Protein AF-A0A927T9B0-F1 (afdb_monomer_lite)

pLDDT: mean 75.34, std 12.96, range [35.38, 91.19]

Structure (mmCIF, N/CA/C/O backbone):
data_AF-A0A927T9B0-F1
#
_entry.id   AF-A0A927T9B0-F1
#
loop_
_atom_site.group_PDB
_atom_site.id
_atom_site.type_symbol
_atom_site.label_atom_id
_atom_site.label_alt_id
_atom_site.label_comp_id
_atom_site.label_asym_id
_atom_site.label_entity_id
_atom_site.label_seq_id
_atom_site.pdbx_PDB_ins_code
_atom_site.Cartn_x
_atom_site.Cartn_y
_atom_site.Cartn_z
_atom_site.occupancy
_atom_site.B_iso_or_equiv
_atom_site.auth_seq_id
_atom_site.auth_comp_id
_atom_site.auth_asym_id
_atom_site.auth_atom_id
_atom_site.pdbx_PDB_model_num
ATOM 1 N N . MET A 1 1 ? -9.298 -12.516 33.912 1.00 45.03 1 MET A N 1
ATOM 2 C CA . MET A 1 1 ? -8.924 -11.116 33.581 1.00 45.03 1 MET A CA 1
ATOM 3 C C . MET A 1 1 ? -7.533 -10.981 32.953 1.00 45.03 1 MET A C 1
ATOM 5 O O . MET A 1 1 ? -7.443 -10.330 31.922 1.00 45.03 1 MET A O 1
ATOM 9 N N . GLN A 1 2 ? -6.472 -11.622 33.468 1.00 37.12 2 GLN A N 1
ATOM 10 C CA . GLN A 1 2 ? -5.112 -11.514 32.891 1.00 37.12 2 GLN A CA 1
ATOM 11 C C . GLN A 1 2 ? -4.987 -11.968 31.417 1.00 37.12 2 GLN A C 1
ATOM 13 O O . GLN A 1 2 ? -4.258 -11.346 30.651 1.00 37.12 2 GLN A O 1
ATOM 18 N N . GLN A 1 3 ? -5.741 -12.983 30.972 1.00 35.38 3 GLN A N 1
ATOM 19 C CA . GLN A 1 3 ? -5.725 -13.431 29.565 1.00 35.38 3 GLN A CA 1
ATOM 20 C C . GLN A 1 3 ? -6.371 -12.437 28.577 1.00 35.38 3 GLN A C 1
ATOM 22 O O . GLN A 1 3 ? -5.978 -12.397 27.413 1.00 35.38 3 GLN A O 1
ATOM 27 N N . SER A 1 4 ? -7.330 -11.617 29.026 1.00 39.28 4 SER A N 1
ATOM 28 C CA . SER A 1 4 ? -7.971 -10.591 28.184 1.00 39.28 4 SER A CA 1
ATOM 29 C C . SER A 1 4 ? -7.054 -9.386 27.973 1.00 39.28 4 SER A C 1
ATOM 31 O O . SER A 1 4 ? -7.022 -8.822 26.885 1.00 39.28 4 SER A O 1
ATOM 33 N N . PHE A 1 5 ? -6.276 -9.023 28.997 1.00 36.59 5 PHE A N 1
ATOM 34 C CA . PHE A 1 5 ? -5.280 -7.954 28.913 1.00 36.59 5 PHE A CA 1
ATOM 35 C C . PHE A 1 5 ? -4.105 -8.342 28.005 1.00 36.59 5 PHE A C 1
ATOM 37 O O . PHE A 1 5 ? -3.709 -7.552 27.155 1.00 36.59 5 PHE A O 1
ATOM 44 N N . LYS A 1 6 ? -3.609 -9.585 28.113 1.00 40.00 6 LYS A N 1
ATOM 45 C CA . LYS A 1 6 ? -2.525 -10.101 27.256 1.00 40.00 6 LYS A CA 1
ATOM 46 C C . LYS A 1 6 ? -2.891 -10.082 25.764 1.00 40.00 6 LYS A C 1
ATOM 48 O O . LYS A 1 6 ? -2.113 -9.587 24.958 1.00 40.00 6 LYS A O 1
ATOM 53 N N . LYS A 1 7 ? -4.109 -10.520 25.410 1.00 49.06 7 LYS A N 1
ATOM 54 C CA . LYS A 1 7 ? -4.613 -10.500 24.020 1.00 49.06 7 LYS A CA 1
ATOM 55 C C . LYS A 1 7 ? -4.844 -9.087 23.464 1.00 49.06 7 LYS A C 1
ATOM 57 O O . LYS A 1 7 ? -4.724 -8.889 22.258 1.00 49.06 7 LYS A O 1
ATOM 62 N N . GLY A 1 8 ? -5.195 -8.116 24.313 1.00 49.88 8 GLY A N 1
ATOM 63 C CA . GLY A 1 8 ? -5.310 -6.707 23.917 1.00 49.88 8 GLY A CA 1
ATOM 64 C C . GLY A 1 8 ? -3.948 -6.083 23.604 1.00 49.88 8 GLY A C 1
ATOM 65 O O . GLY A 1 8 ? -3.796 -5.438 22.570 1.00 49.88 8 GLY A O 1
ATOM 66 N N . PHE A 1 9 ? -2.952 -6.371 24.448 1.00 48.16 9 PHE A N 1
ATOM 67 C CA . PHE A 1 9 ? -1.578 -5.878 24.315 1.00 48.16 9 PHE A CA 1
ATOM 68 C C . PHE A 1 9 ? -0.851 -6.456 23.086 1.00 48.16 9 PHE A C 1
ATOM 70 O O . PHE A 1 9 ? -0.168 -5.722 22.380 1.00 48.16 9 PHE A O 1
ATOM 77 N N . GLU A 1 10 ? -1.042 -7.747 22.786 1.00 57.25 10 GLU A N 1
ATOM 78 C CA . GLU A 1 10 ? -0.482 -8.403 21.587 1.00 57.25 10 GLU A CA 1
ATOM 79 C C . GLU A 1 10 ? -1.098 -7.884 20.276 1.00 57.25 10 GLU A C 1
ATOM 81 O O . GLU A 1 10 ? -0.408 -7.765 19.265 1.00 57.25 10 GLU A O 1
ATOM 86 N N . LYS A 1 11 ? -2.393 -7.539 20.273 1.00 58.47 11 LYS A N 1
ATOM 87 C CA . LYS A 1 11 ? -3.039 -6.936 19.094 1.00 58.47 11 LYS A CA 1
ATOM 88 C C . LYS A 1 11 ? -2.604 -5.484 18.870 1.00 58.47 11 LYS A C 1
ATOM 90 O O . LYS A 1 11 ? -2.444 -5.078 17.722 1.00 58.47 11 LYS A O 1
ATOM 95 N N . ASP A 1 12 ? -2.405 -4.719 19.945 1.00 63.62 12 ASP A N 1
ATOM 96 C CA . ASP A 1 12 ? -1.897 -3.342 19.876 1.00 63.62 12 ASP A CA 1
ATOM 97 C C . ASP A 1 12 ? -0.452 -3.298 19.361 1.00 63.62 12 ASP A C 1
ATOM 99 O O . ASP A 1 12 ? -0.122 -2.487 18.495 1.00 63.62 12 ASP A O 1
ATOM 103 N N . SER A 1 13 ? 0.404 -4.210 19.834 1.00 66.81 13 SER A N 1
ATOM 104 C CA . SER A 1 13 ? 1.806 -4.265 19.413 1.00 66.81 13 SER A CA 1
ATOM 105 C C . SER A 1 13 ? 1.972 -4.665 17.943 1.00 66.81 13 SER A C 1
ATOM 107 O O . SER A 1 13 ? 2.859 -4.141 17.270 1.00 66.81 13 SER A O 1
ATOM 109 N N . MET A 1 14 ? 1.102 -5.531 17.41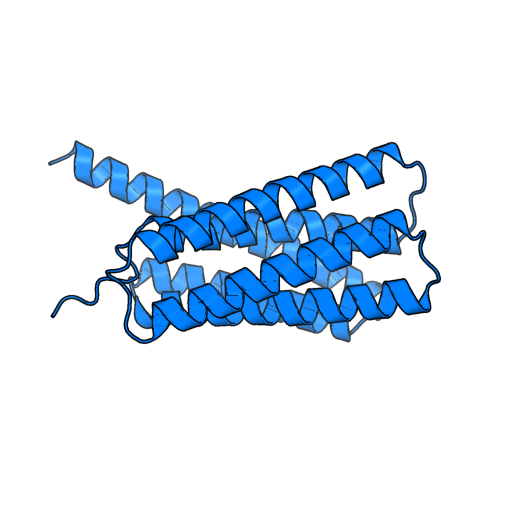3 1.00 71.50 14 MET A N 1
ATOM 110 C CA . MET A 1 14 ? 1.146 -5.963 16.012 1.00 71.50 14 MET A CA 1
ATOM 111 C C . MET A 1 14 ? 0.727 -4.856 15.032 1.00 71.50 14 MET A C 1
ATOM 113 O O . MET A 1 14 ? 1.339 -4.721 13.969 1.00 71.50 14 MET A O 1
ATOM 117 N N . LEU A 1 15 ? -0.268 -4.033 15.395 1.00 75.56 15 LEU A N 1
ATOM 118 C CA . LEU A 1 15 ? -0.669 -2.873 14.593 1.00 75.56 15 LEU A CA 1
ATOM 119 C C . LEU A 1 15 ? 0.463 -1.843 14.517 1.00 75.56 15 LEU A C 1
ATOM 121 O O . LEU A 1 15 ? 0.851 -1.428 13.426 1.00 75.56 15 LEU A O 1
ATOM 125 N N . ILE A 1 16 ? 1.021 -1.480 15.674 1.00 79.50 16 ILE A N 1
ATOM 126 C CA . ILE A 1 16 ? 2.111 -0.504 15.772 1.00 79.50 16 ILE A CA 1
ATOM 127 C C . ILE A 1 16 ? 3.351 -1.017 15.032 1.00 79.50 16 ILE A C 1
ATOM 129 O O . ILE A 1 16 ? 3.943 -0.285 14.243 1.00 79.50 16 ILE A O 1
ATOM 133 N N . GLY A 1 17 ? 3.714 -2.289 15.222 1.00 82.50 17 GLY A N 1
ATOM 134 C CA . GLY A 1 17 ? 4.836 -2.909 14.517 1.00 82.50 17 GLY A CA 1
ATOM 135 C C . GLY A 1 17 ? 4.659 -2.889 12.997 1.00 82.50 17 GLY A C 1
ATOM 136 O O . GLY A 1 17 ? 5.587 -2.520 12.278 1.00 82.50 17 GLY A O 1
ATOM 137 N N . SER A 1 18 ? 3.458 -3.206 12.504 1.00 83.75 18 SER A N 1
ATOM 138 C CA . SER A 1 18 ? 3.154 -3.182 11.066 1.00 83.75 18 SER A CA 1
ATOM 139 C C . SER A 1 18 ? 3.184 -1.762 10.497 1.00 83.75 18 SER A C 1
ATOM 141 O O . SER A 1 18 ? 3.749 -1.540 9.429 1.00 83.75 18 SER A O 1
ATOM 143 N N . ALA A 1 19 ? 2.635 -0.783 11.218 1.00 83.56 19 ALA A N 1
ATOM 144 C CA . ALA A 1 19 ? 2.629 0.610 10.785 1.00 83.56 19 ALA A CA 1
ATOM 145 C C . ALA A 1 19 ? 4.038 1.225 10.764 1.00 83.56 19 ALA A C 1
ATOM 147 O O . ALA A 1 19 ? 4.379 1.946 9.824 1.00 83.56 19 ALA A O 1
ATOM 148 N N . LEU A 1 20 ? 4.890 0.891 11.738 1.00 85.75 20 LEU A N 1
ATOM 149 C CA . LEU A 1 20 ? 6.300 1.291 11.742 1.00 85.75 20 LEU A CA 1
ATOM 150 C C . LEU A 1 20 ? 7.077 0.636 10.594 1.00 85.75 20 LEU A C 1
ATOM 152 O O . LEU A 1 20 ? 7.777 1.336 9.863 1.00 85.75 20 LEU A O 1
ATOM 156 N N . ALA A 1 21 ? 6.917 -0.675 10.387 1.00 86.50 21 ALA A N 1
ATOM 157 C CA . ALA A 1 21 ? 7.563 -1.386 9.283 1.00 86.50 21 ALA A CA 1
ATOM 158 C C . ALA A 1 21 ? 7.152 -0.813 7.916 1.00 86.50 21 ALA A C 1
ATOM 160 O O . ALA A 1 21 ? 8.008 -0.553 7.072 1.00 86.50 21 ALA A O 1
ATOM 161 N N . GLY A 1 22 ? 5.856 -0.541 7.725 1.00 86.06 22 GLY A N 1
ATOM 162 C CA . GLY A 1 22 ? 5.355 0.126 6.525 1.00 86.06 22 GLY A CA 1
ATOM 163 C C . GLY A 1 22 ? 5.932 1.528 6.353 1.00 86.06 22 GLY A C 1
ATOM 164 O O . GLY A 1 22 ? 6.375 1.866 5.262 1.00 86.06 22 GLY A O 1
ATOM 165 N N . SER A 1 23 ? 6.009 2.319 7.428 1.00 86.69 23 SER A N 1
ATOM 166 C CA . SER A 1 23 ? 6.579 3.674 7.377 1.00 86.69 23 SER A CA 1
ATOM 167 C C . SER A 1 23 ? 8.034 3.653 6.912 1.00 86.69 23 SER A C 1
ATOM 169 O O . SER A 1 23 ? 8.414 4.452 6.065 1.00 86.69 23 SER A O 1
ATOM 171 N N . ILE A 1 24 ? 8.840 2.713 7.415 1.00 89.38 24 ILE A N 1
ATOM 172 C CA . ILE A 1 24 ? 10.245 2.562 7.011 1.00 89.38 24 ILE A CA 1
ATOM 173 C C . ILE A 1 24 ? 10.347 2.230 5.518 1.00 89.38 24 ILE A C 1
ATOM 175 O O . ILE A 1 24 ? 11.117 2.872 4.807 1.00 89.38 24 ILE A O 1
ATOM 179 N N . LEU A 1 25 ? 9.553 1.275 5.025 1.00 88.19 25 LEU A N 1
ATOM 180 C CA . LEU A 1 25 ? 9.567 0.905 3.606 1.00 88.19 25 LEU A CA 1
ATOM 181 C C . LEU A 1 25 ? 9.111 2.058 2.702 1.00 88.19 25 LEU A C 1
ATOM 183 O O . LEU A 1 25 ? 9.732 2.295 1.668 1.00 88.19 25 LEU A O 1
ATOM 187 N N . TRP A 1 26 ? 8.096 2.828 3.106 1.00 89.81 26 TRP A N 1
ATOM 188 C CA . TRP A 1 26 ? 7.667 4.013 2.359 1.00 89.81 26 TRP A CA 1
ATOM 189 C C . TRP A 1 26 ? 8.698 5.148 2.394 1.00 89.81 26 TRP A C 1
ATOM 191 O O . TRP A 1 26 ? 8.854 5.831 1.386 1.00 89.81 26 TRP A O 1
ATOM 201 N N . ILE A 1 27 ? 9.449 5.328 3.490 1.00 90.31 27 ILE A N 1
ATOM 202 C CA . ILE A 1 27 ? 10.584 6.270 3.540 1.00 90.31 27 ILE A CA 1
ATOM 203 C C . ILE A 1 27 ? 11.671 5.837 2.556 1.00 90.31 27 ILE A C 1
ATOM 205 O O . ILE A 1 27 ? 12.157 6.662 1.787 1.00 90.31 27 ILE A O 1
ATOM 209 N N . ILE A 1 28 ? 12.035 4.552 2.551 1.00 87.6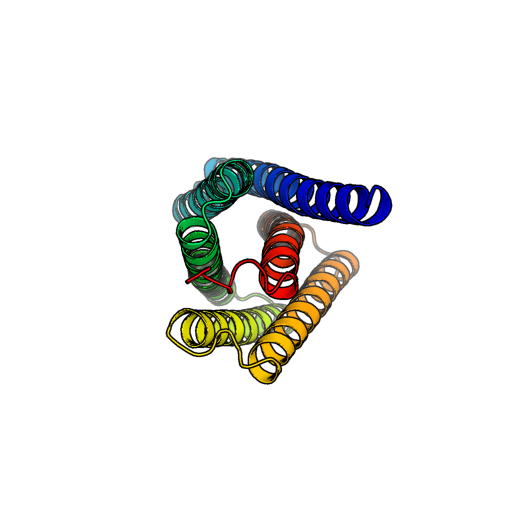9 28 ILE A N 1
ATOM 210 C CA . ILE A 1 28 ? 13.026 4.015 1.611 1.00 87.69 28 ILE A CA 1
ATOM 211 C C . ILE A 1 28 ? 12.559 4.260 0.172 1.00 87.69 28 ILE A C 1
ATOM 213 O O . ILE A 1 28 ? 13.313 4.817 -0.624 1.00 87.69 28 ILE A O 1
ATOM 217 N N . ASN A 1 29 ? 11.298 3.945 -0.140 1.00 85.25 29 ASN A N 1
ATOM 218 C CA . ASN A 1 29 ? 10.726 4.187 -1.464 1.00 85.25 29 ASN A CA 1
ATOM 219 C C . ASN A 1 29 ? 10.705 5.683 -1.830 1.00 85.25 29 ASN A C 1
ATOM 221 O O . ASN A 1 29 ? 10.954 6.059 -2.971 1.00 85.25 29 ASN A O 1
ATOM 225 N N . ALA A 1 30 ? 10.425 6.567 -0.865 1.00 85.88 30 ALA A N 1
ATOM 226 C CA . ALA A 1 30 ? 10.479 8.014 -1.070 1.00 85.88 30 ALA A CA 1
ATOM 227 C C . ALA A 1 30 ? 11.894 8.471 -1.443 1.00 85.88 30 ALA A C 1
ATOM 229 O O . ALA A 1 30 ? 12.058 9.238 -2.386 1.00 85.88 30 ALA A O 1
ATOM 230 N N . VAL A 1 31 ? 12.920 7.980 -0.745 1.00 87.62 31 VAL A N 1
ATOM 231 C CA . VAL A 1 31 ? 14.317 8.320 -1.048 1.00 87.62 31 VAL A CA 1
ATOM 232 C C . VAL A 1 31 ? 14.694 7.880 -2.463 1.00 87.62 31 VAL A C 1
ATOM 234 O O . VAL A 1 31 ? 15.295 8.671 -3.188 1.00 87.62 31 VAL A O 1
ATOM 237 N N . PHE A 1 32 ? 14.299 6.674 -2.884 1.00 83.06 32 PHE A N 1
ATOM 238 C CA . PHE A 1 32 ? 14.519 6.215 -4.260 1.00 83.06 32 PHE A CA 1
ATOM 239 C C . PHE A 1 32 ? 13.859 7.141 -5.286 1.00 83.06 32 PHE A C 1
ATOM 241 O O . PHE A 1 32 ? 14.553 7.662 -6.158 1.00 83.06 32 PHE A O 1
ATOM 248 N N . ASN A 1 33 ? 12.570 7.447 -5.120 1.00 82.62 33 ASN A N 1
ATOM 249 C CA . ASN A 1 33 ? 11.839 8.308 -6.056 1.00 82.62 33 ASN A CA 1
ATOM 250 C C . ASN A 1 33 ? 12.377 9.748 -6.086 1.00 82.62 33 ASN A C 1
ATOM 252 O O . ASN A 1 33 ? 12.388 10.387 -7.135 1.00 82.62 33 ASN A O 1
ATOM 256 N N . TYR A 1 34 ? 12.891 10.256 -4.962 1.00 85.00 34 TYR A N 1
ATOM 257 C CA . TYR A 1 34 ? 13.570 11.551 -4.923 1.00 85.00 34 TYR A CA 1
ATOM 258 C C . TYR A 1 34 ? 14.864 11.549 -5.751 1.00 85.00 34 TYR A C 1
ATOM 260 O O . TYR A 1 34 ? 15.103 12.480 -6.519 1.00 85.00 34 TYR A O 1
ATOM 268 N N . ILE A 1 35 ? 15.683 10.498 -5.626 1.00 83.94 35 ILE A N 1
ATOM 269 C CA . ILE A 1 35 ? 16.924 10.339 -6.402 1.00 83.94 35 ILE A CA 1
ATOM 270 C C . ILE A 1 35 ? 16.614 10.168 -7.894 1.00 83.94 35 ILE A C 1
ATOM 272 O O . ILE A 1 35 ? 17.305 10.748 -8.729 1.00 83.94 35 ILE A O 1
ATOM 276 N N . ALA A 1 36 ? 15.550 9.434 -8.228 1.00 77.75 36 ALA A N 1
ATOM 277 C CA . ALA A 1 36 ? 15.055 9.265 -9.593 1.00 77.75 36 ALA A CA 1
ATOM 278 C C . ALA A 1 36 ? 14.366 10.524 -10.160 1.00 77.75 36 ALA A C 1
ATOM 280 O O . ALA A 1 36 ? 13.934 10.525 -11.310 1.00 77.75 36 ALA A O 1
ATOM 281 N N . THR A 1 37 ? 14.286 11.616 -9.387 1.00 83.75 37 THR A N 1
ATOM 282 C CA . THR A 1 37 ? 13.611 12.883 -9.735 1.00 83.75 37 THR A CA 1
ATOM 283 C C . THR A 1 37 ? 12.108 12.762 -10.010 1.00 83.75 37 THR A C 1
ATOM 285 O O . THR A 1 37 ? 11.491 13.681 -10.551 1.00 83.75 37 THR A O 1
ATOM 288 N N . ASP A 1 38 ? 11.485 11.673 -9.562 1.00 81.44 38 ASP A N 1
ATOM 289 C CA . ASP A 1 38 ? 10.037 11.504 -9.587 1.00 81.44 38 ASP A CA 1
ATOM 290 C C . ASP A 1 38 ? 9.400 12.117 -8.332 1.00 81.44 38 ASP A C 1
ATOM 292 O O . ASP A 1 38 ? 9.083 11.467 -7.328 1.00 81.44 38 ASP A O 1
ATOM 296 N N . TYR A 1 39 ? 9.191 13.431 -8.400 1.00 84.38 39 TYR A N 1
ATOM 297 C CA . TYR A 1 39 ? 8.602 14.194 -7.304 1.00 84.38 39 TYR A CA 1
ATOM 298 C C . TYR A 1 39 ? 7.138 13.831 -7.021 1.00 84.38 39 TYR A C 1
ATOM 300 O O . TYR A 1 39 ? 6.666 14.058 -5.905 1.00 84.38 39 TYR A O 1
ATOM 308 N N . ARG A 1 40 ? 6.402 13.264 -7.988 1.00 83.69 40 ARG A N 1
ATOM 309 C CA . ARG A 1 40 ? 5.003 12.862 -7.772 1.00 83.69 40 ARG A CA 1
ATOM 310 C C . ARG A 1 40 ? 4.951 11.607 -6.918 1.00 83.69 40 ARG A C 1
ATOM 312 O O . ARG A 1 40 ? 4.288 11.613 -5.878 1.00 83.69 40 ARG A O 1
ATOM 319 N N . ALA A 1 41 ? 5.695 10.574 -7.305 1.00 82.62 41 ALA A N 1
ATOM 320 C CA . ALA A 1 41 ? 5.775 9.347 -6.527 1.00 82.62 41 ALA A CA 1
ATOM 321 C C . ALA A 1 41 ? 6.452 9.581 -5.165 1.00 82.62 41 ALA A C 1
ATOM 323 O O . ALA A 1 41 ? 6.034 8.998 -4.163 1.00 82.62 41 ALA A O 1
ATOM 324 N N . PHE A 1 42 ? 7.429 10.494 -5.081 1.00 86.38 42 PHE A N 1
ATOM 325 C CA . PHE A 1 42 ? 7.987 10.956 -3.804 1.00 86.38 42 PHE A CA 1
ATOM 326 C C . PHE A 1 42 ? 6.907 11.512 -2.865 1.00 86.38 42 PHE A C 1
ATOM 328 O O . PHE A 1 42 ? 6.788 11.055 -1.727 1.00 86.38 42 PHE A O 1
ATOM 335 N N . LEU A 1 43 ? 6.090 12.465 -3.331 1.00 88.31 43 LEU A N 1
ATOM 336 C CA . LEU A 1 43 ? 5.040 13.074 -2.508 1.00 88.31 43 LEU A CA 1
ATOM 337 C C . LEU A 1 43 ? 4.009 12.042 -2.038 1.00 88.31 43 LEU A C 1
ATOM 339 O O . LEU A 1 43 ? 3.612 12.063 -0.874 1.00 88.31 43 LEU A O 1
ATOM 343 N N . ILE A 1 44 ? 3.616 11.107 -2.907 1.00 87.62 44 ILE A N 1
ATOM 344 C CA . ILE A 1 44 ? 2.700 10.010 -2.556 1.00 87.62 44 ILE A CA 1
ATOM 345 C C . ILE A 1 44 ? 3.298 9.141 -1.438 1.00 87.62 44 ILE A C 1
ATOM 347 O O . ILE A 1 44 ? 2.612 8.846 -0.458 1.00 87.62 44 ILE A O 1
ATOM 351 N N . ASN A 1 45 ? 4.584 8.791 -1.527 1.00 87.31 45 ASN A N 1
ATOM 352 C CA . ASN A 1 45 ? 5.273 8.013 -0.495 1.00 87.31 45 ASN A CA 1
ATOM 353 C C . ASN A 1 45 ? 5.336 8.757 0.847 1.00 87.31 45 ASN A C 1
ATOM 355 O O . ASN A 1 45 ? 5.087 8.163 1.895 1.00 87.31 45 ASN A O 1
ATOM 359 N N . ILE A 1 46 ? 5.596 10.067 0.834 1.00 91.19 46 ILE A N 1
ATOM 360 C CA . ILE A 1 46 ? 5.577 10.886 2.054 1.00 91.19 46 ILE A CA 1
ATOM 361 C C . ILE A 1 46 ? 4.177 10.923 2.683 1.00 91.19 46 ILE A C 1
ATOM 363 O O . ILE A 1 46 ? 4.054 10.827 3.905 1.00 91.19 46 ILE A O 1
ATOM 367 N N . LEU A 1 47 ? 3.113 10.992 1.879 1.00 90.44 47 LEU A N 1
ATOM 368 C CA . LEU A 1 47 ? 1.741 10.932 2.390 1.00 90.44 47 LEU A CA 1
ATOM 369 C C . LEU A 1 47 ? 1.438 9.598 3.085 1.00 90.44 47 LEU A C 1
ATOM 371 O O . LEU A 1 47 ? 0.795 9.604 4.1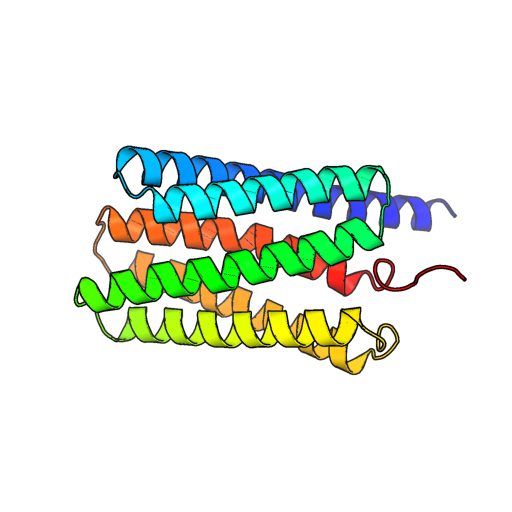36 1.00 90.44 47 LEU A O 1
ATOM 375 N N . TYR A 1 48 ? 1.939 8.471 2.565 1.00 88.69 48 TYR A N 1
ATOM 376 C CA . TYR A 1 48 ? 1.834 7.180 3.256 1.00 88.69 48 TYR A CA 1
ATOM 377 C C . TYR A 1 48 ? 2.526 7.188 4.618 1.00 88.69 48 TYR A C 1
ATOM 379 O O . TYR A 1 48 ? 1.942 6.729 5.600 1.00 88.69 48 TYR A O 1
ATOM 387 N N . VAL A 1 49 ? 3.744 7.733 4.689 1.00 90.75 49 VAL A N 1
ATOM 388 C CA . VAL A 1 49 ? 4.506 7.845 5.943 1.00 90.75 49 VAL A CA 1
ATOM 389 C C . VAL A 1 49 ? 3.739 8.675 6.968 1.00 90.75 49 VAL A C 1
ATOM 391 O O . VAL A 1 49 ? 3.580 8.242 8.109 1.00 90.75 49 VAL A O 1
ATOM 394 N N . ILE A 1 50 ? 3.206 9.831 6.560 1.00 91.12 50 ILE A N 1
ATOM 395 C CA . ILE A 1 50 ? 2.403 10.689 7.440 1.00 91.12 50 ILE A CA 1
ATOM 396 C C . ILE A 1 50 ? 1.182 9.922 7.954 1.00 91.12 50 ILE A C 1
ATOM 398 O O . ILE A 1 50 ? 0.970 9.870 9.163 1.00 91.12 50 ILE A O 1
ATOM 402 N N . CYS A 1 51 ? 0.426 9.263 7.069 1.00 90.44 51 CYS A N 1
ATOM 403 C CA . CYS A 1 51 ? -0.761 8.503 7.466 1.00 90.44 51 CYS A CA 1
ATOM 404 C C . CYS A 1 51 ? -0.426 7.401 8.482 1.00 90.44 51 CYS A C 1
ATOM 406 O O . CYS A 1 51 ? -1.122 7.265 9.486 1.00 90.44 51 CYS A O 1
ATOM 408 N N . LEU A 1 52 ? 0.647 6.636 8.259 1.00 88.62 52 LEU A N 1
ATOM 409 C CA . LEU A 1 52 ? 1.048 5.539 9.143 1.00 88.62 52 LEU A CA 1
ATOM 410 C C . LEU A 1 52 ? 1.560 6.032 10.506 1.00 88.62 52 LEU A C 1
ATOM 412 O O . LEU A 1 52 ? 1.191 5.464 11.535 1.00 88.62 52 LEU A O 1
ATOM 416 N N . ILE A 1 53 ? 2.354 7.108 10.546 1.00 87.88 53 ILE A N 1
ATOM 417 C CA . ILE A 1 53 ? 2.837 7.698 11.806 1.00 87.88 53 ILE A CA 1
ATOM 418 C C . ILE A 1 53 ? 1.675 8.301 12.602 1.00 87.88 53 ILE A C 1
ATOM 420 O O . ILE A 1 53 ? 1.570 8.077 13.812 1.00 87.88 53 ILE A O 1
ATOM 424 N N . THR A 1 54 ? 0.778 9.040 11.942 1.00 88.06 54 THR A N 1
ATOM 425 C CA . THR A 1 54 ? -0.413 9.598 12.594 1.00 88.06 54 THR A CA 1
ATOM 426 C C . THR A 1 54 ? -1.315 8.487 13.119 1.00 88.06 54 THR A C 1
ATOM 428 O O . THR A 1 54 ? -1.824 8.604 14.232 1.00 88.06 54 THR A O 1
ATOM 431 N N . LEU A 1 55 ? -1.453 7.379 12.386 1.00 86.25 55 LEU A N 1
ATOM 432 C CA . LEU A 1 55 ? -2.200 6.212 12.842 1.00 86.25 55 LEU A CA 1
ATOM 433 C C . LEU A 1 55 ? -1.576 5.577 14.094 1.00 86.25 55 LEU A C 1
ATOM 435 O O . LEU A 1 55 ? -2.302 5.293 15.044 1.00 86.25 55 LEU A O 1
ATOM 439 N N . CYS A 1 56 ? -0.248 5.416 14.142 1.00 83.94 56 CYS A N 1
ATOM 440 C CA . CYS A 1 56 ? 0.454 4.969 15.351 1.00 83.94 56 CYS A CA 1
ATOM 441 C C . CYS A 1 56 ? 0.135 5.876 16.547 1.00 83.94 56 CYS A C 1
ATOM 443 O O . CYS A 1 56 ? -0.239 5.390 17.613 1.00 83.94 56 CYS A O 1
ATOM 445 N N . GLY A 1 57 ? 0.252 7.197 16.372 1.00 84.25 57 GLY A N 1
ATOM 446 C CA . GLY A 1 57 ? -0.042 8.171 17.426 1.00 84.25 57 GLY A CA 1
ATOM 447 C C . GLY A 1 57 ? -1.501 8.134 17.890 1.00 84.25 57 GLY A C 1
ATOM 448 O O . GLY A 1 57 ? -1.771 8.180 19.092 1.00 84.25 57 GLY A O 1
ATOM 449 N N . ALA A 1 58 ? -2.436 8.001 16.948 1.00 83.38 58 ALA A N 1
ATOM 450 C CA . ALA A 1 58 ? -3.861 7.887 17.231 1.00 83.38 58 ALA A CA 1
ATOM 451 C C . ALA A 1 58 ? -4.193 6.593 17.988 1.00 83.38 58 ALA A C 1
ATOM 453 O O . ALA A 1 58 ? -5.013 6.619 18.906 1.00 83.38 58 ALA A O 1
ATOM 454 N N . GLU A 1 59 ? -3.518 5.484 17.675 1.00 78.44 59 GLU A N 1
ATOM 455 C CA . GLU A 1 59 ? -3.674 4.219 18.398 1.00 78.44 59 GLU A CA 1
ATOM 456 C C . GLU A 1 59 ? -3.154 4.311 19.838 1.00 78.44 59 GLU A C 1
ATOM 458 O O . GLU A 1 59 ? -3.823 3.839 20.759 1.00 78.44 59 GLU A O 1
ATOM 463 N N . PHE A 1 60 ? -2.014 4.975 20.069 1.00 79.19 60 PHE A N 1
ATOM 464 C CA . PHE A 1 60 ? -1.504 5.215 21.427 1.00 79.19 60 PHE A CA 1
ATOM 465 C C . PHE A 1 60 ? -2.486 6.020 22.282 1.00 79.19 60 PHE A C 1
ATOM 467 O O . PHE A 1 60 ? -2.668 5.723 23.463 1.00 79.19 60 PHE A O 1
ATOM 474 N N . LYS A 1 61 ? -3.140 7.019 21.683 1.00 80.88 61 LYS A N 1
ATOM 475 C CA . LYS A 1 61 ? -4.153 7.848 22.351 1.00 80.88 61 LYS A CA 1
ATOM 476 C C . LYS A 1 61 ? -5.559 7.237 22.330 1.00 80.88 61 LYS A C 1
ATOM 478 O O . LYS A 1 61 ? -6.463 7.781 22.957 1.00 80.88 61 LYS A O 1
ATOM 483 N N . LYS A 1 62 ? -5.744 6.110 21.630 1.00 77.19 62 LYS A N 1
ATOM 484 C CA . LYS A 1 62 ? -7.031 5.430 21.406 1.00 77.19 62 LYS A CA 1
ATOM 485 C C . LYS A 1 62 ? -8.105 6.350 20.792 1.00 77.19 62 LYS A C 1
ATOM 487 O O . LYS A 1 62 ? -9.294 6.232 21.095 1.00 77.19 62 LYS A O 1
ATOM 492 N N . GLU A 1 63 ? -7.694 7.242 19.889 1.00 78.94 63 GLU A N 1
ATOM 493 C CA . GLU A 1 63 ? -8.553 8.213 19.194 1.00 78.94 63 GLU A CA 1
ATOM 494 C C . GLU A 1 63 ? -9.262 7.577 17.981 1.00 78.94 63 GLU A C 1
ATOM 496 O O . GLU A 1 63 ? -8.827 7.695 16.836 1.00 78.94 63 GLU A O 1
ATOM 501 N N . LYS A 1 64 ? -10.393 6.903 18.224 1.00 75.25 64 LYS A N 1
ATOM 502 C CA . LYS A 1 64 ? -11.117 6.104 17.209 1.00 75.25 64 LYS A CA 1
ATOM 503 C C . LYS A 1 64 ? -11.465 6.856 15.919 1.00 75.25 64 LYS A C 1
ATOM 505 O O . LYS A 1 64 ? -11.249 6.331 14.831 1.00 75.25 64 LYS A O 1
ATOM 510 N N . ASN A 1 65 ? -11.950 8.093 16.028 1.00 76.31 65 ASN A N 1
ATOM 511 C CA . ASN A 1 65 ? -12.317 8.900 14.857 1.00 76.31 65 ASN A CA 1
ATOM 512 C C . ASN A 1 65 ? -11.095 9.231 13.989 1.00 76.31 65 ASN A C 1
ATOM 514 O O . ASN A 1 65 ? -11.183 9.231 12.762 1.00 76.31 65 ASN A O 1
ATOM 518 N N . VAL A 1 66 ? -9.947 9.475 14.629 1.00 81.69 66 VAL A N 1
ATOM 519 C CA . VAL A 1 66 ? -8.686 9.742 13.932 1.00 81.69 66 VAL A CA 1
ATOM 520 C C . VAL A 1 66 ? -8.194 8.470 13.255 1.00 81.69 66 VAL A C 1
ATOM 522 O O . VAL A 1 66 ? -7.837 8.520 12.086 1.00 81.69 66 VAL A O 1
ATOM 525 N N . ILE A 1 67 ? -8.266 7.319 13.930 1.00 79.88 67 ILE A N 1
ATOM 526 C CA . ILE A 1 67 ? -7.915 6.016 13.347 1.00 79.88 67 ILE A CA 1
ATOM 527 C C . ILE A 1 67 ? -8.741 5.749 12.079 1.00 79.88 67 ILE A C 1
ATOM 529 O O . ILE A 1 67 ? -8.179 5.488 11.018 1.00 79.88 67 ILE A O 1
ATOM 533 N N . GLN A 1 68 ? -10.067 5.884 12.156 1.00 77.62 68 GLN A N 1
ATOM 534 C CA . GLN A 1 68 ? -10.969 5.646 11.026 1.00 77.62 68 GLN A CA 1
ATOM 535 C C . GLN A 1 68 ? -10.716 6.615 9.858 1.00 77.62 68 GLN A C 1
ATOM 537 O O . GLN A 1 68 ? -10.704 6.198 8.694 1.00 77.62 68 GLN A O 1
ATOM 542 N N . GLY A 1 69 ? -10.479 7.895 10.167 1.00 80.50 69 GLY A N 1
ATOM 543 C CA . GLY A 1 69 ? -10.122 8.914 9.181 1.00 80.50 69 GLY A CA 1
ATOM 544 C C . GLY A 1 69 ? -8.770 8.643 8.516 1.00 80.50 69 GLY A C 1
ATOM 545 O O . GLY A 1 69 ? -8.656 8.762 7.298 1.00 80.50 69 GLY A O 1
ATOM 546 N N . MET A 1 70 ? -7.767 8.214 9.287 1.00 86.56 70 MET A N 1
ATOM 547 C CA . MET A 1 70 ? -6.437 7.882 8.771 1.00 86.56 70 MET A CA 1
ATOM 548 C C . MET A 1 70 ? -6.447 6.623 7.902 1.00 86.56 70 MET A C 1
ATOM 550 O O . MET A 1 70 ? -5.765 6.609 6.883 1.00 86.56 70 MET A O 1
ATOM 554 N N . ILE A 1 71 ? -7.255 5.603 8.221 1.00 84.38 71 ILE A N 1
ATOM 555 C CA . ILE A 1 71 ? -7.455 4.458 7.314 1.00 84.38 71 ILE A CA 1
ATOM 556 C C . ILE A 1 71 ? -8.096 4.915 6.001 1.00 84.38 71 ILE A C 1
ATOM 558 O O . ILE A 1 71 ? -7.620 4.545 4.930 1.00 84.38 71 ILE A O 1
ATOM 562 N N . GLY A 1 72 ? -9.121 5.771 6.058 1.00 83.50 72 GLY A N 1
ATOM 563 C CA . GLY A 1 72 ? -9.739 6.332 4.853 1.00 83.50 72 GLY A CA 1
ATOM 564 C C . GLY A 1 72 ? -8.745 7.122 3.994 1.00 83.50 72 GLY A C 1
ATOM 565 O O . GLY A 1 72 ? -8.681 6.922 2.780 1.00 83.50 72 GLY A O 1
ATOM 566 N N . ALA A 1 73 ? -7.924 7.967 4.623 1.00 86.44 73 ALA A N 1
ATOM 567 C CA . ALA A 1 73 ? -6.866 8.718 3.950 1.00 86.44 73 ALA A CA 1
ATOM 568 C C . ALA A 1 73 ? -5.818 7.791 3.315 1.00 86.44 73 ALA A C 1
ATOM 570 O O . ALA A 1 73 ? -5.463 7.963 2.154 1.00 86.44 73 ALA A O 1
ATOM 571 N N . LEU A 1 74 ? -5.379 6.763 4.037 1.00 88.00 74 LEU A N 1
ATOM 572 C CA . LEU A 1 74 ? -4.391 5.788 3.580 1.00 88.00 74 LEU A CA 1
ATOM 573 C C . LEU A 1 74 ? -4.898 4.952 2.393 1.00 88.00 74 LEU A C 1
ATOM 575 O O . LEU A 1 74 ? -4.157 4.718 1.435 1.00 88.00 74 LEU A O 1
ATOM 579 N N . LEU A 1 75 ? -6.180 4.577 2.393 1.00 87.12 75 LEU A N 1
ATOM 580 C CA . LEU A 1 75 ? -6.830 3.946 1.243 1.00 87.12 75 LEU A CA 1
ATOM 581 C C . LEU A 1 75 ? -6.905 4.897 0.038 1.00 87.12 75 LEU A C 1
ATOM 583 O O . LEU A 1 75 ? -6.618 4.477 -1.081 1.00 87.12 75 LEU A O 1
ATOM 587 N N . MET A 1 76 ? -7.212 6.180 0.251 1.00 86.94 76 MET A N 1
ATOM 588 C CA . MET A 1 76 ? -7.247 7.180 -0.824 1.00 86.94 76 MET A CA 1
ATOM 589 C C . MET A 1 76 ? -5.860 7.433 -1.432 1.00 86.94 76 MET A C 1
ATOM 591 O O . MET A 1 76 ? -5.714 7.428 -2.655 1.00 86.94 76 MET A O 1
ATOM 595 N N . VAL A 1 77 ? -4.824 7.589 -0.601 1.00 87.62 77 VAL A N 1
ATOM 596 C CA . VAL A 1 77 ? -3.426 7.698 -1.058 1.00 87.62 77 VAL A CA 1
ATOM 597 C C . VAL A 1 77 ? -3.042 6.463 -1.876 1.00 87.62 77 VAL A C 1
ATOM 599 O O . VAL A 1 77 ? -2.378 6.586 -2.903 1.00 87.62 77 VAL A O 1
ATOM 602 N N . SER A 1 78 ? -3.550 5.287 -1.500 1.00 85.25 78 SER A N 1
ATOM 603 C CA . SER A 1 78 ? -3.337 4.061 -2.268 1.00 85.25 78 SER A CA 1
ATOM 604 C C . SER A 1 78 ? -4.015 4.047 -3.626 1.00 85.25 78 SER A C 1
ATOM 606 O O . SER A 1 78 ? -3.419 3.581 -4.598 1.00 85.25 78 SER A O 1
ATOM 608 N N . VAL A 1 79 ? -5.234 4.571 -3.729 1.00 86.62 79 VAL A N 1
ATOM 609 C CA . VAL A 1 79 ? -5.918 4.739 -5.016 1.00 86.62 79 VAL A CA 1
ATOM 610 C C . VAL A 1 79 ? -5.113 5.683 -5.914 1.00 86.62 79 VAL A C 1
ATOM 612 O O . VAL A 1 79 ? -4.818 5.322 -7.051 1.00 86.62 79 VAL A O 1
ATOM 615 N N . ILE A 1 80 ? -4.679 6.836 -5.393 1.00 86.88 80 ILE A N 1
ATOM 616 C CA . ILE A 1 80 ? -3.868 7.817 -6.137 1.00 86.88 80 ILE A CA 1
ATOM 617 C C . ILE A 1 80 ? -2.535 7.203 -6.591 1.00 86.88 80 ILE A C 1
ATOM 619 O O . ILE A 1 80 ? -2.167 7.329 -7.757 1.00 86.88 80 ILE A O 1
ATOM 623 N N . GLY A 1 81 ? -1.838 6.490 -5.702 1.00 83.19 81 GLY A N 1
ATOM 624 C CA . GLY A 1 81 ? -0.585 5.806 -6.026 1.00 83.19 81 GLY A CA 1
ATOM 625 C C . GLY A 1 81 ? -0.739 4.778 -7.146 1.00 83.19 81 GLY A C 1
ATOM 626 O O . GLY A 1 81 ? 0.078 4.740 -8.061 1.00 83.19 81 GLY A O 1
ATOM 627 N N . ASN A 1 82 ? -1.822 3.993 -7.138 1.00 81.69 82 ASN A N 1
ATOM 628 C CA . ASN A 1 82 ? -2.101 3.047 -8.222 1.00 81.69 82 ASN A CA 1
ATOM 629 C C . ASN A 1 82 ? -2.385 3.746 -9.559 1.00 81.69 82 ASN A C 1
ATOM 631 O O . ASN A 1 82 ? -1.961 3.241 -10.593 1.00 81.69 82 ASN A O 1
ATOM 635 N N . VAL A 1 83 ? -3.061 4.901 -9.559 1.00 85.12 83 VAL A N 1
ATOM 636 C CA . VAL A 1 83 ? -3.268 5.697 -10.784 1.00 85.12 83 VAL A CA 1
ATOM 637 C C . VAL A 1 83 ? -1.937 6.210 -11.339 1.00 85.12 83 VAL A C 1
ATOM 639 O O . VAL A 1 83 ? -1.732 6.155 -12.552 1.00 85.12 83 VAL A O 1
ATOM 642 N N . ASN A 1 84 ? -1.029 6.668 -10.470 1.00 83.75 84 ASN A N 1
ATOM 643 C CA . ASN A 1 84 ? 0.296 7.137 -10.883 1.00 83.75 84 ASN A CA 1
ATOM 644 C C . ASN A 1 84 ? 1.086 6.018 -11.576 1.00 83.75 84 ASN A C 1
ATOM 646 O O . ASN A 1 84 ? 1.468 6.169 -12.733 1.00 83.75 84 ASN A O 1
ATOM 650 N N . VAL A 1 85 ? 1.195 4.855 -10.921 1.00 79.06 85 VAL A N 1
ATOM 651 C CA . VAL A 1 85 ? 1.873 3.678 -11.486 1.00 79.06 85 VAL A CA 1
ATOM 652 C C . VAL A 1 85 ? 1.218 3.247 -12.799 1.00 79.06 85 VAL A C 1
ATOM 654 O O . VAL A 1 85 ? 1.910 3.057 -13.789 1.00 79.06 85 VAL A O 1
ATOM 657 N N . LEU A 1 86 ? -0.115 3.144 -12.865 1.00 82.19 86 LEU A N 1
ATOM 658 C CA . LEU A 1 86 ? -0.805 2.785 -14.113 1.00 82.19 86 LEU A CA 1
ATOM 659 C C . LEU A 1 86 ? -0.486 3.750 -15.258 1.00 82.19 86 LEU A C 1
ATOM 661 O O . LEU A 1 86 ? -0.294 3.308 -16.388 1.00 82.19 86 LEU A O 1
ATOM 665 N N . THR A 1 87 ? -0.413 5.049 -14.971 1.00 83.25 87 THR A N 1
ATOM 666 C CA . THR A 1 87 ? -0.089 6.070 -15.975 1.00 83.25 87 THR A CA 1
ATOM 667 C C . THR A 1 87 ? 1.326 5.874 -16.517 1.00 83.25 87 THR A C 1
ATOM 669 O O . THR A 1 87 ? 1.515 5.881 -17.731 1.00 83.25 87 THR A O 1
ATOM 672 N N . GLU A 1 88 ? 2.301 5.634 -15.642 1.00 79.44 88 GLU A N 1
ATOM 673 C CA . GLU A 1 88 ? 3.693 5.368 -16.025 1.00 79.44 88 GLU A CA 1
ATOM 674 C C . GLU A 1 88 ? 3.831 4.069 -16.819 1.00 79.44 88 GLU A C 1
ATOM 676 O O . GLU A 1 88 ? 4.497 4.042 -17.850 1.00 79.44 88 GLU A O 1
ATOM 681 N N . MET A 1 89 ? 3.146 2.999 -16.403 1.00 77.25 89 MET A N 1
ATOM 682 C CA . MET A 1 89 ? 3.183 1.718 -17.115 1.00 77.25 89 MET A CA 1
ATOM 683 C C . MET A 1 89 ? 2.589 1.813 -18.526 1.00 77.25 89 MET A C 1
ATOM 685 O O . MET A 1 89 ? 3.090 1.155 -19.437 1.00 77.25 89 MET A O 1
ATOM 689 N N . ILE A 1 90 ? 1.529 2.613 -18.704 1.00 81.12 90 ILE A N 1
ATOM 690 C CA . ILE A 1 90 ? 0.921 2.878 -20.018 1.00 81.12 90 ILE A CA 1
ATOM 691 C C . ILE A 1 90 ? 1.871 3.698 -20.896 1.00 81.12 90 ILE A C 1
ATOM 693 O O . ILE A 1 90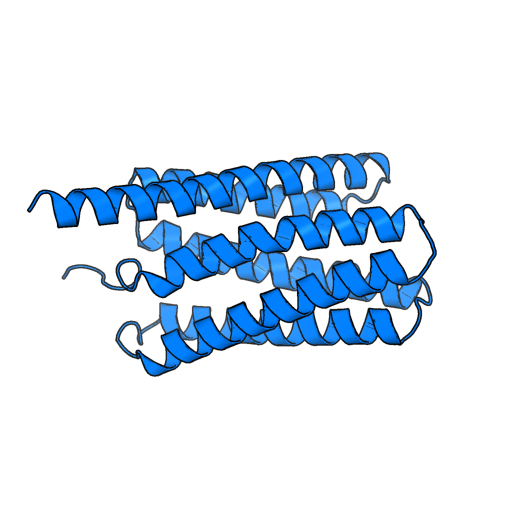 ? 1.949 3.453 -22.093 1.00 81.12 90 ILE A O 1
ATOM 697 N N . GLN A 1 91 ? 2.598 4.658 -20.320 1.00 80.44 91 GLN A N 1
ATOM 698 C CA . GLN A 1 91 ? 3.561 5.482 -21.058 1.00 80.44 91 GLN A CA 1
ATOM 699 C C . GLN A 1 91 ? 4.847 4.729 -21.422 1.00 80.44 91 GLN A C 1
ATOM 701 O O . GLN A 1 91 ? 5.473 5.054 -22.427 1.00 80.44 91 GLN A O 1
ATOM 706 N N . ALA A 1 92 ? 5.245 3.744 -20.615 1.00 74.06 92 ALA A N 1
ATOM 707 C CA . ALA A 1 92 ? 6.479 2.980 -20.784 1.00 74.06 92 ALA A CA 1
ATOM 708 C C . ALA A 1 92 ? 6.309 1.672 -21.588 1.00 74.06 92 ALA A C 1
ATOM 710 O O . ALA A 1 92 ? 7.224 0.849 -21.587 1.00 74.06 92 ALA A O 1
ATOM 711 N N . ASP A 1 93 ? 5.157 1.456 -22.240 1.00 73.38 93 ASP A N 1
ATOM 712 C CA . ASP A 1 93 ? 4.843 0.266 -23.054 1.00 73.38 93 ASP A CA 1
ATOM 713 C C . ASP A 1 93 ? 5.154 -1.073 -22.346 1.00 73.38 93 ASP A C 1
ATOM 715 O O . ASP A 1 93 ? 5.661 -2.034 -22.934 1.00 73.38 93 ASP A O 1
ATOM 719 N N . ILE A 1 94 ? 4.856 -1.152 -21.044 1.00 68.81 94 ILE A N 1
ATOM 720 C CA . ILE A 1 94 ? 5.162 -2.339 -20.236 1.00 68.81 94 ILE A CA 1
ATOM 721 C C . ILE A 1 94 ? 4.328 -3.549 -20.699 1.00 68.81 94 ILE A C 1
ATOM 723 O O . ILE A 1 94 ? 3.148 -3.400 -21.030 1.00 68.81 94 ILE A O 1
ATOM 727 N N . PRO A 1 95 ? 4.888 -4.781 -20.678 1.00 68.56 95 PRO A N 1
ATOM 728 C CA . PRO A 1 95 ? 4.174 -6.003 -21.030 1.00 68.56 95 PRO A CA 1
ATOM 729 C C . PRO A 1 95 ? 2.785 -6.118 -20.393 1.00 68.56 95 PRO A C 1
ATOM 731 O O . PRO A 1 95 ? 2.595 -5.961 -19.183 1.00 68.56 95 PRO A O 1
ATOM 734 N N . SER A 1 96 ? 1.821 -6.507 -21.231 1.00 69.62 96 SER A N 1
ATOM 735 C CA . SER A 1 96 ? 0.390 -6.535 -20.912 1.00 69.62 96 SER A CA 1
ATOM 736 C C . SER A 1 96 ? 0.053 -7.289 -19.624 1.00 69.62 96 SER A C 1
ATOM 738 O O . SER A 1 96 ? -0.838 -6.878 -18.888 1.00 69.62 96 SER A O 1
ATOM 740 N N . ARG A 1 97 ? 0.779 -8.365 -19.299 1.00 68.56 97 ARG A N 1
ATOM 741 C CA . ARG A 1 97 ? 0.541 -9.161 -18.083 1.00 68.56 97 ARG A CA 1
ATOM 742 C C . ARG A 1 97 ? 0.750 -8.361 -16.793 1.00 68.56 97 ARG A C 1
ATOM 744 O O . ARG A 1 97 ? -0.091 -8.447 -15.904 1.00 68.56 97 ARG A O 1
ATOM 751 N N . ALA A 1 98 ? 1.827 -7.580 -16.695 1.00 71.44 98 ALA A N 1
ATOM 752 C CA . ALA A 1 98 ? 2.098 -6.760 -15.512 1.00 71.44 98 ALA A CA 1
ATOM 753 C C . ALA A 1 98 ? 1.065 -5.631 -15.385 1.00 71.44 98 ALA A C 1
ATOM 755 O O . ALA A 1 98 ? 0.547 -5.385 -14.296 1.00 71.44 98 ALA A O 1
ATOM 756 N N . LEU A 1 99 ? 0.697 -5.013 -16.512 1.00 75.44 99 LEU A N 1
ATOM 757 C CA . LEU A 1 99 ? -0.335 -3.979 -16.566 1.00 75.44 99 LEU A CA 1
ATOM 758 C C . LEU A 1 99 ? -1.692 -4.497 -16.053 1.00 75.44 99 LEU A C 1
ATOM 760 O O . LEU A 1 99 ? -2.310 -3.863 -15.200 1.00 75.44 99 LEU A O 1
ATOM 764 N N . TRP A 1 100 ? -2.134 -5.680 -16.498 1.00 79.81 100 TRP A N 1
ATOM 765 C CA . TRP A 1 100 ? -3.400 -6.277 -16.049 1.00 79.81 100 TRP A CA 1
ATOM 766 C C . TRP A 1 100 ? -3.429 -6.586 -14.548 1.00 79.81 100 TRP A C 1
ATOM 768 O O . TRP A 1 100 ? -4.465 -6.398 -13.909 1.00 79.81 100 TRP A O 1
ATOM 778 N N . LEU A 1 101 ? -2.304 -7.016 -13.966 1.00 80.44 101 LEU A N 1
ATOM 779 C CA . LEU A 1 101 ? -2.204 -7.254 -12.521 1.00 80.44 101 LEU A CA 1
ATOM 780 C C . LEU A 1 101 ? -2.327 -5.954 -11.719 1.00 80.44 101 LEU A C 1
ATOM 782 O O . LEU A 1 101 ? -3.016 -5.925 -10.697 1.00 80.44 101 LEU A O 1
ATOM 786 N N . VAL A 1 102 ? -1.727 -4.863 -12.201 1.00 79.06 102 VAL A N 1
ATOM 787 C CA . VAL A 1 102 ? -1.856 -3.550 -11.555 1.00 79.06 102 VAL A CA 1
ATOM 788 C C . VAL A 1 102 ? -3.279 -3.005 -11.686 1.00 79.06 102 VAL A C 1
ATOM 790 O O . VAL A 1 102 ? -3.821 -2.515 -10.696 1.00 79.06 102 VAL A O 1
ATOM 793 N N . ILE A 1 103 ? -3.934 -3.170 -12.843 1.00 85.56 103 ILE A N 1
ATOM 794 C CA . ILE A 1 103 ? -5.351 -2.803 -13.029 1.00 85.56 103 ILE A CA 1
ATOM 795 C C . ILE A 1 103 ? -6.243 -3.580 -12.052 1.00 85.56 103 ILE A C 1
ATOM 797 O O . ILE A 1 103 ? -7.084 -2.985 -11.377 1.00 85.56 103 ILE A O 1
ATOM 801 N N . ALA A 1 104 ? -6.050 -4.895 -11.930 1.00 86.44 104 ALA A N 1
ATOM 802 C CA . ALA A 1 104 ? -6.807 -5.713 -10.985 1.00 86.44 104 ALA A CA 1
ATOM 803 C C . ALA A 1 104 ? -6.602 -5.240 -9.533 1.00 86.44 104 ALA A C 1
ATOM 805 O O . ALA A 1 104 ? -7.568 -5.106 -8.778 1.00 86.44 104 ALA A O 1
ATOM 806 N N . GLY A 1 105 ? -5.360 -4.915 -9.158 1.00 84.00 105 GLY A N 1
ATOM 807 C CA . GLY A 1 105 ? -5.034 -4.361 -7.844 1.00 84.00 105 GLY A CA 1
ATOM 808 C C . GLY A 1 105 ? -5.694 -3.006 -7.588 1.00 84.00 105 GLY A C 1
ATOM 809 O O . GLY A 1 105 ? -6.223 -2.781 -6.501 1.00 84.00 105 GLY A O 1
ATOM 810 N N . PHE A 1 106 ? -5.722 -2.126 -8.589 1.00 86.19 106 PHE A N 1
ATOM 811 C CA . PHE A 1 106 ? -6.407 -0.836 -8.519 1.00 86.19 106 PHE A CA 1
ATOM 812 C C . PHE A 1 106 ? -7.914 -0.995 -8.285 1.00 86.19 106 PHE A C 1
ATOM 814 O O . PHE A 1 106 ? -8.462 -0.372 -7.376 1.00 86.19 106 PHE A O 1
ATOM 821 N N . VAL A 1 107 ? -8.577 -1.865 -9.053 1.00 89.44 107 VAL A N 1
ATOM 822 C CA . VAL A 1 107 ? -10.021 -2.117 -8.921 1.00 89.44 107 VAL A CA 1
ATOM 823 C C . VAL A 1 107 ? -10.359 -2.624 -7.520 1.00 89.44 107 VAL A C 1
ATOM 825 O O . VAL A 1 107 ? -11.280 -2.114 -6.880 1.00 89.44 107 VAL A O 1
ATOM 828 N N . LEU A 1 108 ? -9.591 -3.585 -7.004 1.00 88.00 108 LEU A N 1
ATOM 829 C CA . LEU A 1 108 ? -9.792 -4.108 -5.654 1.00 88.00 108 LEU A CA 1
ATOM 830 C C . LEU A 1 108 ? -9.546 -3.043 -4.570 1.00 88.00 108 LEU A C 1
ATOM 832 O O . LEU A 1 108 ? -10.314 -2.975 -3.611 1.00 88.00 108 LEU A O 1
ATOM 836 N N . MET A 1 109 ? -8.538 -2.176 -4.728 1.00 85.81 109 MET A N 1
ATOM 837 C CA . MET A 1 109 ? -8.309 -1.053 -3.807 1.00 85.81 109 MET A CA 1
ATOM 838 C C . MET A 1 109 ? -9.455 -0.040 -3.826 1.00 85.81 109 MET A C 1
ATOM 840 O O . MET A 1 109 ? -9.848 0.457 -2.771 1.00 85.81 109 MET A O 1
ATOM 844 N N . LEU A 1 110 ? -10.030 0.241 -4.997 1.00 87.44 110 LEU A N 1
ATOM 845 C CA . LEU A 1 110 ? -11.188 1.122 -5.116 1.00 87.44 110 LEU A CA 1
ATOM 846 C C . LEU A 1 110 ? -12.415 0.522 -4.416 1.00 87.44 110 LEU A C 1
ATOM 848 O O . LEU A 1 110 ? -13.101 1.218 -3.668 1.00 87.44 110 LEU A O 1
ATOM 852 N N . PHE A 1 111 ? -12.662 -0.780 -4.594 1.00 87.00 111 PHE A N 1
ATOM 853 C CA . PHE A 1 111 ? -13.726 -1.480 -3.871 1.00 87.00 111 PHE A CA 1
ATOM 854 C C . PHE A 1 111 ? -13.511 -1.462 -2.357 1.00 87.00 111 PHE A C 1
ATOM 856 O O . PHE A 1 111 ? -14.476 -1.276 -1.615 1.00 87.00 111 PHE A O 1
ATOM 863 N N . LEU A 1 112 ? -12.270 -1.625 -1.892 1.00 84.75 112 LEU A N 1
ATOM 864 C CA . LEU A 1 112 ? -11.929 -1.521 -0.474 1.00 84.75 112 LEU A CA 1
ATOM 865 C C . LEU A 1 112 ? -12.214 -0.115 0.068 1.00 84.75 112 LEU A C 1
ATOM 867 O O . LEU A 1 112 ? -12.862 0.027 1.101 1.00 84.75 112 LEU A O 1
ATOM 871 N N . PHE A 1 113 ? -11.790 0.924 -0.655 1.00 84.00 113 PHE A N 1
ATOM 872 C CA . PHE A 1 113 ? -12.036 2.317 -0.283 1.00 84.00 113 PHE A CA 1
ATOM 873 C C . PHE A 1 113 ? -13.532 2.643 -0.198 1.00 84.00 113 PHE A C 1
ATOM 875 O O . PHE A 1 113 ? -13.990 3.187 0.807 1.00 84.00 113 PHE A O 1
ATOM 882 N N . ILE A 1 114 ? -14.312 2.261 -1.214 1.00 83.75 114 ILE A N 1
ATOM 883 C CA . ILE A 1 114 ? -15.763 2.483 -1.235 1.00 83.75 114 ILE A CA 1
ATOM 884 C C . ILE A 1 114 ? -16.434 1.751 -0.067 1.00 83.75 114 ILE A C 1
ATOM 886 O O . ILE A 1 114 ? -17.260 2.338 0.632 1.00 83.75 114 ILE A O 1
ATOM 890 N N . ASN A 1 115 ? -16.077 0.488 0.184 1.00 79.00 115 ASN A N 1
ATOM 891 C CA . ASN A 1 115 ? -16.661 -0.271 1.289 1.00 79.00 115 ASN A CA 1
ATOM 892 C C . ASN A 1 115 ? -16.272 0.299 2.664 1.00 79.00 115 ASN A C 1
ATOM 894 O O . ASN A 1 115 ? -17.146 0.407 3.525 1.00 79.00 115 ASN A O 1
ATOM 898 N N . HIS A 1 116 ? -15.021 0.737 2.855 1.00 81.31 116 HIS A N 1
ATOM 899 C CA . HIS A 1 116 ? -14.579 1.462 4.057 1.00 81.31 116 HIS A CA 1
ATOM 900 C C . HIS A 1 116 ? -15.392 2.740 4.279 1.00 81.31 116 HIS A C 1
ATOM 902 O O . HIS A 1 116 ? -15.939 2.962 5.358 1.00 81.31 116 HIS A O 1
ATOM 908 N N . PHE A 1 117 ? -15.557 3.556 3.235 1.00 76.19 117 PHE A N 1
ATOM 909 C CA . PHE A 1 117 ? -16.349 4.783 3.303 1.00 76.19 117 PHE A CA 1
ATOM 910 C C . PHE A 1 117 ? -17.817 4.501 3.666 1.00 76.19 117 PHE A C 1
ATOM 912 O O . PHE A 1 117 ? -18.406 5.171 4.515 1.00 76.19 117 PHE A O 1
ATOM 919 N N . LEU A 1 118 ? -18.401 3.450 3.092 1.00 72.69 118 LEU A N 1
ATOM 920 C CA . LEU A 1 118 ? -19.769 3.024 3.383 1.00 72.69 118 LEU A CA 1
ATOM 921 C C . LEU A 1 118 ? -19.947 2.438 4.797 1.00 72.69 118 LEU A C 1
ATOM 923 O O . LEU A 1 118 ? -21.046 2.523 5.352 1.00 72.69 118 LEU A O 1
ATOM 927 N N . LEU A 1 119 ? -18.911 1.829 5.378 1.00 69.06 119 LEU A N 1
ATOM 928 C CA . LEU A 1 119 ? -18.892 1.393 6.780 1.00 69.06 119 LEU A CA 1
ATOM 929 C C . LEU A 1 119 ? -18.803 2.592 7.729 1.00 69.06 119 LEU A C 1
ATOM 931 O O . LEU A 1 119 ? -19.545 2.655 8.712 1.00 69.06 119 LEU A O 1
ATOM 935 N N . SER A 1 120 ? -17.961 3.564 7.373 1.00 64.88 120 SER A N 1
ATOM 936 C CA . SER A 1 120 ? -17.647 4.752 8.166 1.00 64.88 120 SER A CA 1
ATOM 937 C C . SER A 1 120 ? -18.868 5.622 8.506 1.00 64.88 120 SER A C 1
ATOM 939 O O . SER A 1 120 ? -18.892 6.271 9.551 1.00 64.88 120 SER A O 1
ATOM 941 N N . HIS A 1 121 ? -19.901 5.607 7.653 1.00 60.38 121 HIS A N 1
ATOM 942 C CA . HIS A 1 121 ? -20.988 6.587 7.701 1.00 60.38 121 HIS A CA 1
ATOM 943 C C . HIS A 1 121 ? -22.267 6.177 8.444 1.00 60.38 121 HIS A C 1
ATOM 945 O O . HIS A 1 121 ? -23.054 7.067 8.745 1.00 60.38 121 HIS A O 1
ATOM 951 N N . SER A 1 122 ? -22.533 4.896 8.726 1.00 53.84 122 SER A N 1
ATOM 952 C CA . SER A 1 122 ? -23.762 4.499 9.469 1.00 53.84 122 SER A CA 1
ATOM 953 C C . SER A 1 122 ? -23.936 2.996 9.723 1.00 53.84 122 SER A C 1
ATOM 955 O O . SER A 1 122 ? -24.935 2.594 10.316 1.00 53.84 122 SER A O 1
ATOM 957 N N . GLN A 1 123 ? -23.027 2.131 9.257 1.00 54.81 123 GLN A N 1
ATOM 958 C CA . GLN A 1 123 ? -23.269 0.680 9.221 1.00 54.81 123 GLN A CA 1
ATOM 959 C C . GLN A 1 123 ? -22.212 -0.143 9.958 1.00 54.81 123 GLN A C 1
ATOM 961 O O . GLN A 1 123 ? -21.930 -1.279 9.584 1.00 54.81 123 GLN A O 1
ATOM 966 N N . TYR A 1 124 ? -21.668 0.398 11.041 1.00 56.25 124 TYR A N 1
ATOM 967 C CA . TYR A 1 124 ? -20.630 -0.233 11.865 1.00 56.25 124 TYR A CA 1
ATOM 968 C C . TYR A 1 124 ? -21.067 -1.546 12.549 1.00 56.25 124 TYR A C 1
ATOM 970 O O . TYR A 1 124 ? -20.232 -2.306 13.027 1.00 56.25 124 TYR A O 1
ATOM 978 N N . HIS A 1 125 ? -22.366 -1.863 12.535 1.00 56.06 125 HIS A N 1
ATOM 979 C CA . HIS A 1 125 ? -22.914 -3.152 12.981 1.00 56.06 125 HIS A CA 1
ATOM 980 C C . HIS A 1 125 ? -23.123 -4.169 11.847 1.00 56.06 125 HIS A C 1
ATOM 982 O O . HIS A 1 125 ? -23.568 -5.293 12.085 1.00 56.06 125 HIS A O 1
ATOM 988 N N . ASN A 1 126 ? -22.829 -3.801 10.598 1.00 68.94 126 ASN A N 1
ATOM 989 C CA . ASN A 1 126 ? -23.040 -4.667 9.449 1.00 68.94 126 ASN A CA 1
ATOM 990 C C . ASN A 1 126 ? -21.850 -5.618 9.267 1.00 68.94 126 ASN A C 1
ATOM 992 O O . ASN A 1 126 ? -20.989 -5.412 8.410 1.00 68.94 126 ASN A O 1
ATOM 996 N N . ASN A 1 127 ? -21.841 -6.699 10.054 1.00 70.88 127 ASN A N 1
ATOM 997 C CA . ASN A 1 127 ? -20.824 -7.758 10.002 1.00 70.88 127 ASN A CA 1
ATOM 998 C C . ASN A 1 127 ? -20.576 -8.287 8.577 1.00 70.88 127 ASN A C 1
ATOM 1000 O O . ASN A 1 127 ? -19.460 -8.685 8.251 1.00 70.88 127 ASN A O 1
ATOM 1004 N N . ARG A 1 128 ? -21.589 -8.253 7.698 1.00 74.62 128 ARG A N 1
ATOM 1005 C CA . ARG A 1 128 ? -21.446 -8.651 6.291 1.00 74.62 128 ARG A CA 1
ATOM 1006 C C . ARG A 1 128 ? -20.504 -7.722 5.522 1.00 74.62 128 ARG A C 1
ATOM 1008 O O . ARG A 1 128 ? -19.716 -8.204 4.719 1.00 74.62 128 ARG A O 1
ATOM 1015 N N . ARG A 1 129 ? -20.569 -6.407 5.751 1.00 71.31 129 ARG A N 1
ATOM 1016 C CA . ARG A 1 129 ? -19.678 -5.433 5.096 1.00 71.31 129 ARG A CA 1
ATOM 1017 C C . ARG A 1 129 ? -18.247 -5.530 5.617 1.00 71.31 129 ARG A C 1
ATOM 1019 O O . ARG A 1 129 ? -17.324 -5.489 4.814 1.00 71.31 129 ARG A O 1
ATOM 1026 N N . VAL A 1 130 ? -18.073 -5.760 6.920 1.00 72.94 130 VAL A N 1
ATOM 1027 C CA . VAL A 1 130 ? -16.754 -6.042 7.514 1.00 72.94 130 VAL A CA 1
ATOM 1028 C C . VAL A 1 130 ? -16.139 -7.299 6.888 1.00 72.94 130 VAL A C 1
ATOM 1030 O O . VAL A 1 130 ? -14.982 -7.282 6.476 1.00 72.94 130 VAL A O 1
ATOM 1033 N N . TYR A 1 131 ? -16.926 -8.367 6.723 1.00 77.50 131 TYR A N 1
ATOM 1034 C CA . TYR A 1 131 ? -16.469 -9.594 6.064 1.00 77.50 131 TYR A CA 1
ATOM 1035 C C . TYR A 1 131 ? -16.080 -9.372 4.592 1.00 77.50 131 TYR A C 1
ATOM 1037 O O . TYR A 1 131 ? -15.052 -9.873 4.143 1.00 77.50 131 TYR A O 1
ATOM 1045 N N . ILE A 1 132 ? -16.862 -8.582 3.845 1.00 80.00 132 ILE A N 1
ATOM 1046 C CA . ILE A 1 132 ? -16.527 -8.202 2.462 1.00 80.00 132 ILE A CA 1
ATOM 1047 C C . ILE A 1 132 ? -15.200 -7.432 2.421 1.00 80.00 132 ILE A C 1
ATOM 1049 O O . ILE A 1 132 ? -14.346 -7.763 1.601 1.00 80.00 132 ILE A O 1
ATOM 1053 N N . ASN A 1 133 ? -14.988 -6.470 3.327 1.00 76.88 133 ASN A N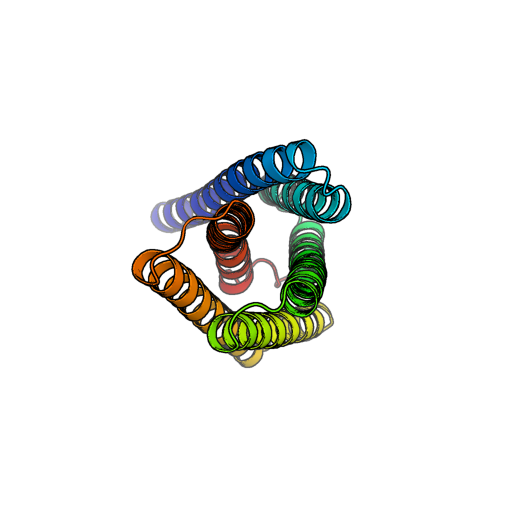 1
ATOM 1054 C CA . ASN A 1 133 ? -13.715 -5.752 3.439 1.00 76.88 133 ASN A CA 1
ATOM 1055 C C . ASN A 1 133 ? -12.546 -6.711 3.687 1.00 76.88 133 ASN A C 1
ATOM 1057 O O . ASN A 1 133 ? -11.550 -6.658 2.972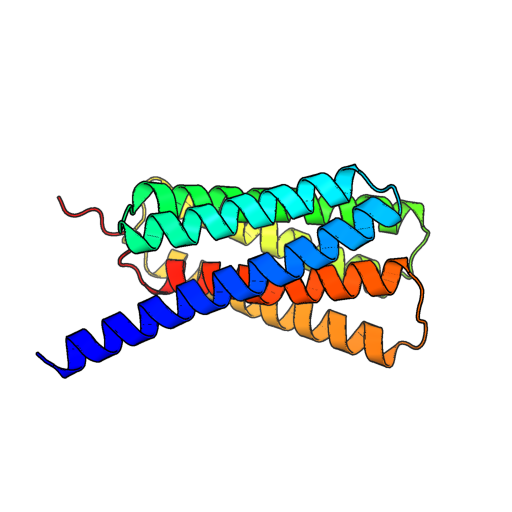 1.00 76.88 133 ASN A O 1
ATOM 1061 N N . GLN A 1 134 ? -12.682 -7.641 4.634 1.00 75.81 134 GLN A N 1
ATOM 1062 C CA . GLN A 1 134 ? -11.645 -8.638 4.920 1.00 75.81 134 GLN A CA 1
ATOM 1063 C C . GLN A 1 134 ? -11.330 -9.516 3.701 1.00 75.81 134 GLN A C 1
ATOM 1065 O O . GLN A 1 134 ? -10.161 -9.760 3.406 1.00 75.81 134 GLN A O 1
ATOM 1070 N N . LEU A 1 135 ? -12.352 -9.950 2.959 1.00 82.44 135 LEU A N 1
ATOM 1071 C CA . LEU A 1 135 ? -12.176 -10.759 1.752 1.00 82.44 135 LEU A CA 1
ATOM 1072 C C . LEU A 1 135 ? -11.453 -9.977 0.645 1.00 82.44 135 LEU A C 1
ATOM 1074 O O . LEU A 1 135 ? -10.542 -10.512 0.009 1.00 82.44 135 LEU A O 1
ATOM 1078 N N . ILE A 1 136 ? -11.804 -8.702 0.450 1.00 84.50 136 ILE A N 1
ATOM 1079 C CA . ILE A 1 136 ? -11.131 -7.820 -0.513 1.00 84.50 136 ILE A CA 1
ATOM 1080 C C . ILE A 1 136 ? -9.662 -7.625 -0.123 1.00 84.50 136 ILE A C 1
ATOM 1082 O O . ILE A 1 136 ? -8.788 -7.782 -0.976 1.00 84.50 136 ILE A O 1
ATOM 1086 N N . VAL A 1 137 ? -9.364 -7.349 1.153 1.00 81.62 137 VAL A N 1
ATOM 1087 C CA . VAL A 1 137 ? -7.977 -7.156 1.606 1.00 81.62 137 VAL A CA 1
ATOM 1088 C C . VAL A 1 137 ? -7.149 -8.435 1.464 1.00 81.62 137 VAL A C 1
ATOM 1090 O O . VAL A 1 137 ? -6.019 -8.375 0.985 1.00 81.62 137 VAL A O 1
ATOM 1093 N N . MET A 1 138 ? -7.702 -9.602 1.803 1.00 81.62 138 MET A N 1
ATOM 1094 C CA . MET A 1 138 ? -7.002 -10.878 1.605 1.00 81.62 138 MET A CA 1
ATOM 1095 C C . MET A 1 138 ? -6.721 -11.151 0.125 1.00 81.62 138 MET A C 1
ATOM 1097 O O . MET A 1 138 ? -5.625 -11.583 -0.228 1.00 81.62 138 MET A O 1
ATOM 1101 N N . THR A 1 139 ? -7.677 -10.842 -0.754 1.00 86.00 139 THR A N 1
ATOM 1102 C CA . THR A 1 139 ? -7.489 -10.971 -2.207 1.00 86.00 139 THR A CA 1
ATOM 1103 C C . THR A 1 139 ? -6.398 -10.023 -2.711 1.00 86.00 139 THR A C 1
ATOM 1105 O O . THR A 1 139 ? -5.559 -10.424 -3.514 1.00 86.00 139 THR A O 1
ATOM 1108 N N . LEU A 1 140 ? -6.361 -8.785 -2.206 1.00 86.19 140 LEU A N 1
ATOM 1109 C CA . LEU A 1 140 ? -5.309 -7.812 -2.505 1.00 86.19 140 LEU A CA 1
ATOM 1110 C C . LEU A 1 140 ? -3.931 -8.298 -2.062 1.00 86.19 140 LEU A C 1
ATOM 1112 O O . LEU A 1 140 ? -2.989 -8.209 -2.844 1.00 86.19 140 LEU A O 1
ATOM 1116 N N . LEU A 1 141 ? -3.807 -8.832 -0.845 1.00 82.69 141 LEU A N 1
ATOM 1117 C CA . LEU A 1 141 ? -2.544 -9.378 -0.346 1.00 82.69 141 LEU A CA 1
ATOM 1118 C C . LEU A 1 141 ? -2.044 -10.512 -1.247 1.00 82.69 141 LEU A C 1
ATOM 1120 O O . LEU A 1 141 ? -0.905 -10.462 -1.704 1.00 82.69 141 LEU A O 1
ATOM 1124 N N . LEU A 1 142 ? -2.909 -11.474 -1.582 1.00 85.75 142 LEU A N 1
ATOM 1125 C CA . LEU A 1 142 ? -2.562 -12.583 -2.477 1.00 85.75 142 LEU A CA 1
ATOM 1126 C C . LEU A 1 142 ? -2.136 -12.093 -3.865 1.00 85.75 142 LEU A C 1
ATOM 1128 O O . LEU A 1 142 ? -1.137 -12.569 -4.403 1.00 85.75 142 LEU A O 1
ATOM 1132 N N . LEU A 1 143 ? -2.859 -11.121 -4.429 1.00 84.81 143 LEU A N 1
ATOM 1133 C CA . LEU A 1 143 ? -2.537 -10.543 -5.731 1.00 84.81 143 LEU A CA 1
ATOM 1134 C C . LEU A 1 143 ? -1.173 -9.839 -5.719 1.00 84.81 143 LEU A C 1
ATOM 1136 O O . LEU A 1 143 ? -0.383 -10.024 -6.642 1.00 84.81 143 LEU A O 1
ATOM 1140 N N . ARG A 1 144 ? -0.872 -9.064 -4.669 1.00 79.44 144 ARG A N 1
ATOM 1141 C CA . ARG A 1 144 ? 0.408 -8.350 -4.527 1.00 79.44 144 ARG A CA 1
ATOM 1142 C C . ARG A 1 144 ? 1.571 -9.307 -4.306 1.00 79.44 144 ARG A C 1
ATOM 1144 O O . ARG A 1 144 ? 2.609 -9.143 -4.934 1.00 79.44 144 ARG A O 1
ATOM 1151 N N . THR A 1 145 ? 1.385 -10.347 -3.495 1.00 81.56 145 THR A N 1
ATOM 1152 C CA . THR A 1 145 ? 2.388 -11.406 -3.328 1.00 81.56 145 THR A CA 1
ATOM 1153 C C . THR A 1 145 ? 2.641 -12.150 -4.638 1.00 81.56 145 THR A C 1
ATOM 1155 O O . THR A 1 145 ? 3.794 -12.385 -4.990 1.00 81.56 145 THR A O 1
ATOM 1158 N N . TYR A 1 146 ? 1.589 -12.478 -5.393 1.00 82.94 146 TYR A N 1
ATOM 1159 C CA . TYR A 1 146 ? 1.740 -13.087 -6.714 1.00 82.94 146 TYR A CA 1
ATOM 1160 C C . TYR A 1 146 ? 2.505 -12.176 -7.680 1.00 82.94 146 TYR A C 1
ATOM 1162 O O . TYR A 1 146 ? 3.385 -12.656 -8.387 1.00 82.94 146 TYR A O 1
ATOM 1170 N N . GLN A 1 147 ? 2.213 -10.873 -7.678 1.00 78.44 147 GLN A N 1
ATOM 1171 C CA . GLN A 1 147 ? 2.897 -9.892 -8.519 1.00 78.44 147 GLN A CA 1
ATOM 1172 C C . GLN A 1 147 ? 4.404 -9.831 -8.219 1.00 78.44 147 GLN A C 1
ATOM 1174 O O . GLN A 1 147 ? 5.196 -9.923 -9.153 1.00 78.44 147 GLN A O 1
ATOM 1179 N N . ILE A 1 148 ? 4.788 -9.776 -6.938 1.00 78.44 148 ILE A N 1
ATOM 1180 C CA . ILE A 1 148 ? 6.194 -9.812 -6.494 1.00 78.44 148 ILE A CA 1
ATOM 1181 C C . ILE A 1 148 ? 6.886 -11.083 -7.008 1.00 78.44 148 ILE A C 1
ATOM 1183 O O . ILE A 1 148 ? 7.940 -11.031 -7.637 1.00 78.44 148 ILE A O 1
ATOM 1187 N N . ILE A 1 149 ? 6.270 -12.252 -6.795 1.00 78.94 149 ILE A N 1
ATOM 1188 C CA . ILE A 1 149 ? 6.842 -13.533 -7.236 1.00 78.94 149 ILE A CA 1
ATOM 1189 C C . ILE A 1 149 ? 6.976 -13.573 -8.765 1.00 78.94 149 ILE A C 1
ATOM 1191 O O . ILE A 1 149 ? 8.012 -13.987 -9.282 1.00 78.94 149 ILE A O 1
ATOM 1195 N N . ALA A 1 150 ? 5.949 -13.136 -9.497 1.00 76.19 150 ALA A N 1
ATOM 1196 C CA . ALA A 1 150 ? 5.954 -13.122 -10.955 1.00 76.19 150 ALA A CA 1
ATOM 1197 C C . ALA A 1 150 ? 7.050 -12.205 -11.522 1.00 76.19 150 ALA A C 1
ATOM 1199 O O . ALA A 1 150 ? 7.704 -12.577 -12.496 1.00 76.19 150 ALA A O 1
ATOM 1200 N N . ASN A 1 151 ? 7.289 -11.053 -10.894 1.00 73.00 151 ASN A N 1
ATOM 1201 C CA . ASN A 1 151 ? 8.345 -10.124 -11.284 1.00 73.00 151 ASN A CA 1
ATOM 1202 C C . ASN A 1 151 ? 9.749 -10.670 -10.967 1.00 73.00 151 ASN A C 1
ATOM 1204 O O . ASN A 1 151 ? 10.638 -10.573 -11.811 1.00 73.00 151 ASN A O 1
ATOM 1208 N N . LEU A 1 152 ? 9.944 -11.323 -9.812 1.00 70.44 152 LEU A N 1
ATOM 1209 C CA . LEU A 1 152 ? 11.218 -11.966 -9.450 1.00 70.44 152 LEU A CA 1
ATOM 1210 C C . LEU A 1 152 ? 11.589 -13.120 -10.395 1.00 70.44 152 LEU A C 1
ATOM 1212 O O . LEU A 1 152 ? 12.753 -13.279 -10.759 1.00 70.44 152 LEU A O 1
ATOM 1216 N N . VAL A 1 153 ? 10.607 -13.929 -10.800 1.00 73.25 153 VAL A N 1
ATOM 1217 C CA . VAL A 1 153 ? 10.813 -15.074 -11.707 1.00 73.25 153 VAL A CA 1
ATOM 1218 C C . VAL A 1 153 ? 10.903 -14.629 -13.177 1.00 73.25 153 VAL A C 1
ATOM 1220 O O . VAL A 1 153 ? 11.485 -15.330 -14.001 1.00 73.25 153 VAL A O 1
ATOM 1223 N N . GLY A 1 154 ? 10.358 -13.455 -13.512 1.00 63.91 154 GLY A N 1
ATOM 1224 C CA . GLY A 1 154 ? 10.210 -12.941 -14.878 1.00 63.91 154 GLY A CA 1
ATOM 1225 C C . GLY A 1 154 ? 11.487 -12.459 -15.575 1.00 63.91 154 GLY A C 1
ATOM 1226 O O . GLY A 1 154 ? 11.431 -12.192 -16.771 1.00 63.91 154 GLY A O 1
ATOM 1227 N N . GLY A 1 155 ? 12.629 -12.384 -14.883 1.00 54.31 155 GLY A N 1
ATOM 1228 C CA . GLY A 1 155 ? 13.939 -12.172 -15.509 1.00 54.31 155 GLY A CA 1
ATOM 1229 C C . GLY A 1 155 ? 14.113 -10.809 -16.192 1.00 54.31 155 GLY A C 1
ATOM 1230 O O . GLY A 1 155 ? 14.168 -10.722 -17.414 1.00 54.31 155 GLY A O 1
ATOM 1231 N N . GLY A 1 156 ? 14.271 -9.753 -15.392 1.00 56.09 156 GLY A N 1
ATOM 1232 C CA . GLY A 1 156 ? 14.725 -8.433 -15.838 1.00 56.09 156 GLY A CA 1
ATOM 1233 C C . GLY A 1 156 ? 14.742 -7.443 -14.675 1.00 56.09 156 GLY A C 1
ATOM 1234 O O . GLY A 1 156 ? 13.692 -7.120 -14.132 1.00 56.09 156 GLY A O 1
ATOM 1235 N N . ILE A 1 157 ? 15.926 -6.974 -14.273 1.00 58.47 157 ILE A N 1
ATOM 1236 C CA . ILE A 1 157 ? 16.076 -5.969 -13.212 1.00 58.47 157 ILE A CA 1
ATOM 1237 C C . ILE A 1 157 ? 16.301 -4.616 -13.890 1.00 58.47 157 ILE A C 1
ATOM 1239 O O . ILE A 1 157 ? 17.377 -4.359 -14.426 1.00 58.47 157 ILE A O 1
ATOM 1243 N N . SER A 1 158 ? 15.280 -3.763 -13.882 1.00 63.25 158 SER A N 1
ATOM 1244 C CA . SER A 1 158 ? 15.398 -2.342 -14.221 1.00 63.25 158 SER A CA 1
ATOM 1245 C C . SER A 1 158 ? 15.077 -1.498 -12.989 1.00 63.25 158 SER A C 1
ATOM 1247 O O . SER A 1 158 ? 14.422 -1.978 -12.062 1.00 63.25 158 SER A O 1
ATOM 1249 N N . THR A 1 159 ? 15.521 -0.240 -12.970 1.00 63.12 159 THR A N 1
ATOM 1250 C CA . THR A 1 159 ? 15.243 0.688 -11.860 1.00 63.12 159 THR A CA 1
ATOM 1251 C C . THR A 1 159 ? 13.741 0.806 -11.589 1.00 63.12 159 THR A C 1
ATOM 1253 O O . THR A 1 159 ? 13.323 0.667 -10.447 1.00 63.12 159 THR A O 1
ATOM 1256 N N . LEU A 1 160 ? 12.927 0.898 -12.648 1.00 64.88 160 LEU A N 1
ATOM 1257 C CA . LEU A 1 160 ? 11.466 0.950 -12.557 1.00 64.88 160 LEU A CA 1
ATOM 1258 C C . LEU A 1 160 ? 10.864 -0.320 -11.932 1.00 64.88 160 LEU A C 1
ATOM 1260 O O . LEU A 1 160 ? 9.930 -0.248 -11.141 1.00 64.88 160 LEU A O 1
ATOM 1264 N N . VAL A 1 161 ? 11.403 -1.502 -12.250 1.00 67.50 161 VAL A N 1
ATOM 1265 C CA . VAL A 1 161 ? 10.946 -2.758 -11.631 1.00 67.50 161 VAL A CA 1
ATOM 1266 C C . VAL A 1 161 ? 11.320 -2.793 -10.150 1.00 67.50 161 VAL A C 1
ATOM 1268 O O . VAL A 1 161 ? 10.493 -3.194 -9.343 1.00 67.50 161 VAL A O 1
ATOM 1271 N N . ILE A 1 162 ? 12.514 -2.325 -9.767 1.00 67.62 162 ILE A N 1
ATOM 1272 C CA . ILE A 1 162 ? 12.920 -2.234 -8.354 1.00 67.62 162 ILE A CA 1
ATOM 1273 C C . ILE A 1 162 ? 12.019 -1.258 -7.582 1.00 67.62 162 ILE A C 1
ATOM 1275 O O . ILE A 1 162 ? 11.577 -1.586 -6.484 1.00 67.62 162 ILE A O 1
ATOM 1279 N N . GLU A 1 163 ? 11.721 -0.086 -8.144 1.00 63.66 163 GLU A N 1
ATOM 1280 C CA . GLU A 1 163 ? 10.811 0.906 -7.547 1.00 63.66 163 GLU A CA 1
ATOM 1281 C C . GLU A 1 163 ? 9.407 0.323 -7.343 1.00 63.66 163 GLU A C 1
ATOM 1283 O O . GLU A 1 163 ? 8.820 0.440 -6.263 1.00 63.66 163 GLU A O 1
ATOM 1288 N N . ILE A 1 164 ? 8.895 -0.390 -8.351 1.00 69.19 164 ILE A N 1
ATOM 1289 C CA . ILE A 1 164 ? 7.623 -1.107 -8.256 1.00 69.19 164 ILE A CA 1
ATOM 1290 C C . ILE A 1 164 ? 7.696 -2.184 -7.166 1.00 69.19 164 ILE A C 1
ATOM 1292 O O . ILE A 1 164 ? 6.794 -2.250 -6.338 1.00 69.19 164 ILE A O 1
ATOM 1296 N N . GLU A 1 165 ? 8.758 -2.990 -7.098 1.00 71.81 165 GLU A N 1
ATOM 1297 C CA . GLU A 1 165 ? 8.922 -4.037 -6.079 1.00 71.81 165 GLU A CA 1
ATOM 1298 C C . GLU A 1 165 ? 8.992 -3.474 -4.653 1.00 71.81 165 GLU A C 1
ATOM 1300 O O . GLU A 1 165 ? 8.329 -3.991 -3.753 1.00 71.81 165 GLU A O 1
ATOM 1305 N N . ILE A 1 166 ? 9.732 -2.385 -4.427 1.00 71.88 166 ILE A N 1
ATOM 1306 C CA . ILE A 1 166 ? 9.795 -1.725 -3.114 1.00 71.88 166 ILE A CA 1
ATOM 1307 C C . ILE A 1 166 ? 8.421 -1.149 -2.747 1.00 71.88 166 ILE A C 1
ATOM 1309 O O . ILE A 1 166 ? 7.967 -1.326 -1.614 1.00 71.88 166 ILE A O 1
ATOM 1313 N N . GLY A 1 167 ? 7.717 -0.528 -3.698 1.00 70.06 167 GLY A N 1
ATOM 1314 C CA . GLY A 1 167 ? 6.345 -0.053 -3.502 1.00 70.06 167 GLY A CA 1
ATOM 1315 C C . GLY A 1 167 ? 5.350 -1.184 -3.201 1.00 70.06 167 GLY A C 1
ATOM 1316 O O . GLY A 1 167 ? 4.494 -1.048 -2.323 1.00 70.06 167 GLY A O 1
ATOM 1317 N N . LEU A 1 168 ? 5.483 -2.333 -3.871 1.00 74.75 168 LEU A N 1
ATOM 1318 C CA . LEU A 1 168 ? 4.688 -3.537 -3.611 1.00 74.75 168 LEU A CA 1
ATOM 1319 C C . LEU A 1 168 ? 5.015 -4.146 -2.244 1.00 74.75 168 LEU A C 1
ATOM 1321 O O . LEU A 1 168 ? 4.108 -4.587 -1.546 1.00 74.75 168 LEU A O 1
ATOM 1325 N N . LEU A 1 169 ? 6.274 -4.142 -1.809 1.00 77.31 169 LEU A N 1
ATOM 1326 C CA . LEU A 1 169 ? 6.641 -4.582 -0.462 1.00 77.31 169 LEU A CA 1
ATOM 1327 C C . LEU A 1 169 ? 6.094 -3.637 0.610 1.00 77.31 169 LEU A C 1
ATOM 1329 O O . LEU A 1 169 ? 5.637 -4.105 1.651 1.00 77.31 169 LEU A O 1
ATOM 1333 N N . ALA A 1 170 ? 6.086 -2.328 0.350 1.00 72.19 170 ALA A N 1
ATOM 1334 C CA . ALA A 1 170 ? 5.549 -1.320 1.258 1.00 72.19 170 ALA A CA 1
ATOM 1335 C C . ALA A 1 170 ? 4.014 -1.391 1.395 1.00 72.19 170 ALA A C 1
ATOM 1337 O O . ALA A 1 170 ? 3.481 -1.081 2.463 1.00 72.19 170 ALA A O 1
ATOM 1338 N N . ILE A 1 171 ? 3.289 -1.866 0.370 1.00 78.19 171 ILE A N 1
ATOM 1339 C CA . ILE A 1 171 ? 1.823 -2.019 0.430 1.00 78.19 171 ILE A CA 1
ATOM 1340 C C . ILE A 1 171 ? 1.384 -3.136 1.387 1.00 78.19 171 ILE A C 1
ATOM 1342 O O . ILE A 1 171 ? 0.302 -3.054 1.961 1.00 78.19 171 ILE A O 1
ATOM 1346 N N . ILE A 1 172 ? 2.200 -4.176 1.593 1.00 78.12 172 ILE A N 1
ATOM 1347 C CA . ILE A 1 172 ? 1.856 -5.330 2.441 1.00 78.12 172 ILE A CA 1
ATOM 1348 C C . ILE A 1 172 ? 1.645 -4.924 3.911 1.00 78.12 172 ILE A C 1
ATOM 1350 O O . ILE A 1 172 ? 0.563 -5.188 4.443 1.00 78.12 172 ILE A O 1
ATOM 1354 N N . PRO A 1 173 ? 2.599 -4.263 4.598 1.00 74.69 173 PRO A N 1
ATOM 1355 C CA . PRO A 1 173 ? 2.376 -3.790 5.961 1.00 74.69 173 PRO A CA 1
ATOM 1356 C C . PRO A 1 173 ? 1.253 -2.748 6.033 1.00 74.69 173 PRO A C 1
ATOM 1358 O O . PRO A 1 173 ? 0.496 -2.749 7.001 1.00 74.69 173 PRO A O 1
ATOM 1361 N N . THR A 1 174 ? 1.078 -1.918 5.001 1.00 77.69 174 THR A N 1
ATOM 1362 C CA . THR A 1 174 ? -0.039 -0.967 4.888 1.00 77.69 174 THR A CA 1
ATOM 1363 C C . THR A 1 174 ? -1.396 -1.681 4.855 1.00 77.69 174 THR A C 1
ATOM 1365 O O . THR A 1 174 ? -2.300 -1.312 5.601 1.00 77.69 174 THR A O 1
ATOM 1368 N N . LEU A 1 175 ? -1.538 -2.749 4.067 1.00 75.81 175 LEU A N 1
ATOM 1369 C CA . LEU A 1 175 ? -2.747 -3.577 4.031 1.00 75.81 175 LEU A CA 1
ATOM 1370 C C . LEU A 1 175 ? -2.954 -4.335 5.346 1.00 75.81 175 LEU A C 1
ATOM 1372 O O . LEU A 1 175 ? -4.081 -4.400 5.827 1.00 75.81 175 LEU A O 1
ATOM 1376 N N . ASN A 1 176 ? -1.888 -4.839 5.976 1.00 73.62 176 ASN A N 1
ATOM 1377 C CA . ASN A 1 176 ? -1.976 -5.487 7.289 1.00 73.62 176 ASN A CA 1
ATOM 1378 C C . ASN A 1 176 ? -2.501 -4.536 8.367 1.00 73.62 176 ASN A C 1
ATOM 1380 O O . ASN A 1 176 ? -3.322 -4.937 9.186 1.00 73.62 176 ASN A O 1
ATOM 1384 N N . VAL A 1 177 ? -2.079 -3.272 8.348 1.00 75.62 177 VAL A N 1
ATOM 1385 C CA . VAL A 1 177 ? -2.618 -2.236 9.235 1.00 75.62 177 VAL A CA 1
ATOM 1386 C C . VAL A 1 177 ? -4.121 -2.059 9.014 1.00 75.62 177 VAL A C 1
ATOM 1388 O O . VAL A 1 177 ? -4.874 -2.075 9.987 1.00 75.62 177 VAL A O 1
ATOM 1391 N N . VAL A 1 178 ? -4.573 -1.978 7.757 1.00 75.31 178 VAL A N 1
ATOM 1392 C CA . VAL A 1 178 ? -6.008 -1.912 7.429 1.00 75.31 178 VAL A CA 1
ATOM 1393 C C . VAL A 1 178 ? -6.741 -3.142 7.971 1.00 75.31 178 VAL A C 1
ATOM 1395 O O . VAL A 1 178 ? -7.726 -2.981 8.684 1.00 75.31 178 VAL A O 1
ATOM 1398 N N . VAL A 1 179 ? -6.234 -4.362 7.743 1.00 72.25 179 VAL A N 1
ATOM 1399 C CA . VAL A 1 179 ? -6.821 -5.593 8.313 1.00 72.25 179 VAL A CA 1
ATOM 1400 C C . VAL A 1 179 ? -6.907 -5.505 9.831 1.00 72.25 179 VAL A C 1
ATOM 1402 O O . VAL A 1 179 ? -7.952 -5.793 10.404 1.00 72.25 179 VAL A O 1
ATOM 1405 N N . CYS A 1 180 ? -5.823 -5.129 10.507 1.00 69.19 180 CYS A N 1
ATOM 1406 C CA . CYS A 1 180 ? -5.779 -5.098 11.961 1.00 69.19 180 CYS A CA 1
ATOM 1407 C C . CYS A 1 180 ? -6.770 -4.083 12.552 1.00 69.19 180 CYS A C 1
ATOM 1409 O O . CYS A 1 180 ? -7.353 -4.377 13.596 1.00 69.19 180 CYS A O 1
ATOM 1411 N N . VAL A 1 181 ? -7.008 -2.939 11.900 1.00 70.81 181 VAL A N 1
ATOM 1412 C CA . VAL A 1 181 ? -8.039 -1.976 12.330 1.00 70.81 181 VAL A CA 1
ATOM 1413 C C . VAL A 1 181 ? -9.445 -2.497 12.028 1.00 70.81 181 VAL A C 1
ATOM 1415 O O . VAL A 1 181 ? -10.283 -2.550 12.930 1.00 70.81 181 VAL A O 1
ATOM 1418 N N . GLU A 1 182 ? -9.697 -2.942 10.796 1.00 66.19 182 GLU A N 1
ATOM 1419 C CA . GLU A 1 182 ? -11.018 -3.401 10.345 1.00 66.19 182 GLU A CA 1
ATOM 1420 C C . GLU A 1 182 ? -11.490 -4.653 11.106 1.00 66.19 182 GLU A C 1
ATOM 1422 O O . GLU A 1 182 ? -12.642 -4.747 11.522 1.00 66.19 182 GLU A O 1
ATOM 1427 N N . CYS A 1 183 ? -10.592 -5.612 11.362 1.00 61.81 183 CYS A N 1
ATOM 1428 C CA . CYS A 1 183 ? -10.887 -6.848 12.095 1.00 61.81 183 CYS A CA 1
ATOM 1429 C C . CYS A 1 183 ? -11.159 -6.634 13.581 1.00 61.81 183 CYS A C 1
ATOM 1431 O O . CYS A 1 183 ? -11.647 -7.550 14.250 1.00 61.81 183 CYS A O 1
ATOM 1433 N N . ARG A 1 184 ? -10.797 -5.476 14.138 1.00 60.28 184 ARG A N 1
ATOM 1434 C CA . ARG A 1 184 ? -10.997 -5.246 15.563 1.00 60.28 184 ARG A CA 1
ATOM 1435 C C . ARG A 1 184 ? -12.452 -5.007 15.911 1.00 60.28 184 ARG A C 1
ATOM 1437 O O . ARG A 1 184 ? -12.784 -5.303 17.050 1.00 60.28 184 ARG A O 1
ATOM 1444 N N . ASN A 1 185 ? -13.308 -4.530 14.998 1.00 54.75 185 ASN A N 1
ATOM 1445 C CA . ASN A 1 185 ? -14.668 -4.017 15.273 1.00 54.75 185 ASN A CA 1
ATOM 1446 C C . ASN A 1 185 ? -14.737 -2.920 16.373 1.00 54.75 185 ASN A C 1
ATOM 1448 O O . ASN A 1 185 ? -15.652 -2.102 16.380 1.00 54.75 185 ASN A O 1
ATOM 1452 N N . ASP A 1 186 ? -13.745 -2.832 17.260 1.00 50.59 186 ASP A N 1
ATOM 1453 C CA . ASP A 1 186 ? -13.578 -1.877 18.345 1.00 50.59 186 ASP A CA 1
ATOM 1454 C C . ASP A 1 186 ? -13.349 -0.453 17.831 1.00 50.59 186 ASP A C 1
ATOM 1456 O O . ASP A 1 186 ? -13.735 0.501 18.511 1.00 50.59 186 ASP A O 1
ATOM 1460 N N . GLY A 1 187 ? -12.753 -0.298 16.641 1.00 47.62 187 GLY A N 1
ATOM 1461 C CA . GLY A 1 187 ? -12.579 0.998 15.970 1.00 47.62 187 GLY A CA 1
ATOM 1462 C C . GLY A 1 187 ? -13.905 1.632 15.539 1.00 47.62 187 GLY A C 1
ATOM 1463 O O . GLY A 1 187 ? -14.005 2.850 15.470 1.00 47.62 187 GLY A O 1
ATOM 1464 N N . TYR A 1 188 ? -14.931 0.802 15.347 1.00 47.34 188 TYR A N 1
ATOM 1465 C CA . TYR A 1 188 ? -16.245 1.174 14.829 1.00 47.34 188 TYR A CA 1
ATOM 1466 C C . TYR A 1 188 ? -17.324 1.312 15.908 1.00 47.34 188 TYR A C 1
ATOM 1468 O O . TYR A 1 188 ? -18.350 1.954 15.693 1.00 47.34 188 TYR A O 1
ATOM 1476 N N . MET A 1 189 ? -17.099 0.744 17.095 1.00 49.22 189 MET A N 1
ATOM 1477 C CA . MET A 1 189 ? -17.979 0.949 18.244 1.00 49.22 189 MET A CA 1
ATOM 1478 C C . MET A 1 189 ? -17.631 2.268 18.942 1.00 49.22 189 MET A C 1
ATOM 1480 O O . MET A 1 189 ? -16.792 2.309 19.851 1.00 49.22 189 MET A O 1
ATOM 1484 N N . ILE A 1 190 ? -18.270 3.363 18.534 1.00 46.03 190 ILE A N 1
ATOM 1485 C CA . ILE A 1 190 ? -18.315 4.580 19.351 1.00 46.03 190 ILE A CA 1
ATOM 1486 C C . ILE A 1 190 ? -19.134 4.218 20.595 1.00 46.03 190 ILE A C 1
ATOM 1488 O O . ILE A 1 190 ? -20.284 3.798 20.478 1.00 46.03 190 ILE A O 1
ATOM 1492 N N . LYS A 1 191 ? -18.525 4.283 21.785 1.00 42.44 191 LYS A N 1
ATOM 1493 C CA . LYS A 1 191 ? -19.285 4.114 23.028 1.00 42.44 191 LYS A CA 1
ATOM 1494 C C . LYS A 1 191 ? -20.253 5.294 23.115 1.00 42.44 191 LYS A C 1
ATOM 1496 O O . LYS A 1 191 ? -19.789 6.432 23.106 1.00 42.44 191 LYS A O 1
ATOM 1501 N N . ALA A 1 192 ? -21.549 4.993 23.120 1.00 37.28 192 ALA A N 1
ATOM 1502 C CA . ALA A 1 192 ? -22.585 5.932 23.527 1.00 37.28 192 ALA A CA 1
ATOM 1503 C C . ALA A 1 192 ? -22.430 6.275 25.014 1.00 37.28 192 ALA A C 1
ATOM 1505 O O . ALA A 1 192 ? -21.977 5.380 25.771 1.00 37.28 192 ALA A O 1
#

Radius of gyration: 17.19 Å; chains: 1; bounding box: 41×29×57 Å

Sequence (192 aa):
MQQSFKKGFEKDSMLIGSALAGSILWIINAVFNYIATDYRAFLINILYVICLITLCGAEFKKEKNVIQGMIGALLMVSVIGNVNVLTEMIQADIPSRALWLVIAGFVLMLFLFINHFLLSHSQYHNNRRVYINQLIVMTLLLLRTYQIIANLVGGGISTLVIEIEIGLLAIIPTLNVVVCVECRNDGYMIKA

Foldseek 3Di:
DVVVVVVVVVLLCLLLVLLVVLLVLLVVLLVLCVVVVNVVSNVLSVQSNVLSVQLNVCSVVVVLVSNLVSLLSNLVSVLVNLVVLLVVCVVVVHDPVLSVLSVVLNVLSVVLNVLSVVCQPPPLVVVVSLVVNLVSLVVNLVSLVVSLVCLVVVDDDDSSSVSVNSVSVSVNSVSVSVNSCSVVSSSSDDPD

Secondary structure (DSSP, 8-state):
-HHHHHHHHHHHHHHHHHHHHHHHHHHHHHHHHHHTT-HHHHHHHHHHHHHHHHHHHHHHHT-HHHHHHHHHHHHHHHHHHHHHHHHHHHHTT--HHHHHHHHHHHHHHHHHHHHHHHHHTT-TT-HHHHHHHHHHHHHHHHHHHHHHHHHHHT----HHHHHHHHHHHHHHHHHHHHHHHHTTSTTT----